Protein AF-A0A7X8BF91-F1 (afdb_monomer_lite)

pLDDT: mean 94.8, std 5.9, range [52.5, 98.62]

Foldseek 3Di:
DPADVVLVVLQLCLLVVCVVVVHAPVCLCVPPLQVVLQVLCVQLVDHCVVFGFLQSVLSNCCRPVVGDDCAHNLVSQLSSLCNVQVWQKAKWQPVLADADKDFAFDDFPAWAAFDPDNDIDGGDRSWTFTDGPPHTQGTRHGRTGGPSTHDDPPGDDMDMDTDDDDDDPGHDPVRSVVSSQVSCVVVVHHQQADDDADPVRNDDDGD

Sequence (207 aa):
KPLDPRVEQWKGALAEELASIGLSMDKLASLPDVAGWRQVFSSMGVKPSKYRSSLEALLRRVLKEKSLWTVNSVVDLYNCVSIRALLPMGAFDLDKIRGDIEIRFGKSGETFYPLGSEEQEDVLPSHVVYADSEKICTWLWNHRDSRLTGLDLGSRRAVFVVDRAFSPTTTTIEAALEILWEKLAETGSRPLAKGVCTASRPNQEIA

Radius of gyration: 16.43 Å; chains: 1; bounding box: 39×38×40 Å

Secondary structure (DSSP, 8-state):
-PPPHHHHHHHHTHHHHHHHTT--TTTGGGSHHHHHHHHHHHHTT--TTTS--HHHHHHHHHHHHSS-----HHHHHHHHHHHHHT--EEEEETTT--S--EEEE--TT-EE-BTT-SS-EEPPTT-EEEE-SSSEEEETTTTEEBTTTS--TT---EEEEE--SS--SS--HHHHHHHHHHHHHHTT---------BTTB------

Structure (mmCIF, N/CA/C/O backbone):
data_AF-A0A7X8BF91-F1
#
_entry.id   AF-A0A7X8BF91-F1
#
loop_
_atom_site.group_PDB
_atom_site.id
_atom_site.type_symbol
_atom_site.label_atom_id
_atom_site.label_alt_id
_atom_site.label_comp_id
_atom_site.label_asym_id
_atom_site.label_entity_id
_atom_site.label_seq_id
_atom_site.pdbx_PDB_ins_code
_atom_site.Cartn_x
_atom_site.Cartn_y
_atom_site.Cartn_z
_atom_site.occupancy
_atom_site.B_iso_or_equiv
_atom_site.auth_seq_id
_atom_site.auth_comp_id
_atom_site.auth_asym_id
_atom_site.auth_atom_id
_atom_site.pdbx_PDB_model_num
ATOM 1 N N . LYS A 1 1 ? 4.329 -20.190 -6.514 1.00 52.50 1 LYS A N 1
ATOM 2 C CA . LYS A 1 1 ? 4.732 -20.394 -7.931 1.00 52.50 1 LYS A CA 1
ATOM 3 C C . LYS A 1 1 ? 6.142 -19.834 -8.104 1.00 52.50 1 LYS A C 1
ATOM 5 O O . LYS A 1 1 ? 6.450 -18.910 -7.355 1.00 52.50 1 LYS A O 1
ATOM 10 N N . PRO A 1 2 ? 6.987 -20.372 -9.007 1.00 65.38 2 PRO A N 1
ATOM 11 C CA . PRO A 1 2 ? 8.209 -19.669 -9.400 1.00 65.38 2 PRO A CA 1
ATOM 12 C C . PRO A 1 2 ? 7.847 -18.259 -9.880 1.00 65.38 2 PRO A C 1
ATOM 14 O O . PRO A 1 2 ? 6.718 -18.039 -10.330 1.00 65.38 2 PRO A O 1
ATOM 17 N N . LEU A 1 3 ? 8.773 -17.315 -9.723 1.00 84.44 3 LEU A N 1
ATOM 18 C CA . LEU A 1 3 ? 8.552 -15.929 -10.122 1.00 84.44 3 LEU A CA 1
ATOM 19 C C . LEU A 1 3 ? 8.267 -15.865 -11.627 1.00 84.44 3 LEU A C 1
ATOM 21 O O . LEU A 1 3 ? 9.009 -16.438 -12.423 1.00 84.44 3 LEU A O 1
ATOM 25 N N . ASP A 1 4 ? 7.181 -15.196 -12.005 1.00 90.31 4 ASP A N 1
ATOM 26 C CA . ASP A 1 4 ? 6.821 -14.936 -13.394 1.00 90.31 4 ASP A CA 1
ATOM 27 C C . ASP A 1 4 ? 7.905 -14.066 -14.062 1.00 90.31 4 ASP A C 1
ATOM 29 O O . ASP A 1 4 ? 8.104 -12.922 -13.639 1.00 90.31 4 ASP A O 1
ATOM 33 N N . PRO A 1 5 ? 8.595 -14.561 -15.108 1.00 92.00 5 PRO A N 1
ATOM 34 C CA . PRO A 1 5 ? 9.681 -13.826 -15.757 1.00 92.00 5 PRO A CA 1
ATOM 35 C C . PRO A 1 5 ? 9.260 -12.454 -16.291 1.00 92.00 5 PRO A C 1
ATOM 37 O O . PRO A 1 5 ? 10.074 -11.533 -16.334 1.00 92.00 5 PRO A O 1
ATOM 40 N N . ARG A 1 6 ? 7.984 -12.294 -16.666 1.00 91.69 6 ARG A N 1
ATOM 41 C CA . ARG A 1 6 ? 7.444 -11.018 -17.155 1.00 91.69 6 ARG A CA 1
ATOM 42 C C . ARG A 1 6 ? 7.390 -9.984 -16.035 1.00 91.69 6 ARG A C 1
ATOM 44 O O . ARG A 1 6 ? 7.716 -8.822 -16.258 1.00 91.69 6 ARG A O 1
ATOM 51 N N . VAL A 1 7 ? 7.031 -10.412 -14.822 1.00 94.25 7 VAL A N 1
ATOM 52 C CA . VAL A 1 7 ? 7.024 -9.547 -13.633 1.00 94.25 7 VAL A CA 1
ATOM 53 C C . VAL A 1 7 ? 8.450 -9.169 -13.244 1.00 94.25 7 VAL A C 1
ATOM 55 O O . VAL A 1 7 ? 8.702 -8.004 -12.953 1.00 94.25 7 VAL A O 1
ATOM 58 N N . GLU A 1 8 ? 9.398 -10.107 -13.307 1.00 94.38 8 GLU A N 1
ATOM 59 C CA . GLU A 1 8 ? 10.811 -9.810 -13.034 1.00 94.38 8 GLU A CA 1
ATOM 60 C C . GLU A 1 8 ? 11.390 -8.795 -14.029 1.00 94.38 8 GLU A C 1
ATOM 62 O O . GLU A 1 8 ? 12.025 -7.825 -13.612 1.00 94.38 8 GLU A O 1
ATOM 67 N N . GLN A 1 9 ? 11.115 -8.956 -15.328 1.00 93.19 9 GLN A N 1
ATOM 68 C CA . GLN A 1 9 ? 11.513 -7.985 -16.350 1.00 93.19 9 GLN A CA 1
ATOM 69 C C . GLN A 1 9 ? 10.911 -6.602 -16.067 1.00 93.19 9 GLN A C 1
ATOM 71 O O . GLN A 1 9 ? 11.610 -5.589 -16.118 1.00 93.19 9 GLN A O 1
ATOM 76 N N . TRP A 1 10 ? 9.621 -6.553 -15.729 1.00 93.19 10 TRP A N 1
ATOM 77 C CA . TRP A 1 10 ? 8.923 -5.297 -15.469 1.00 93.19 10 TRP A CA 1
ATOM 78 C C . TRP A 1 10 ? 9.425 -4.594 -14.204 1.00 93.19 10 TRP A C 1
ATOM 80 O O . TRP A 1 10 ? 9.570 -3.370 -14.181 1.00 93.19 10 TRP A O 1
ATOM 90 N N . LYS A 1 11 ? 9.746 -5.364 -13.163 1.00 95.62 11 LYS A N 1
ATOM 91 C CA . LYS A 1 11 ? 10.387 -4.879 -11.936 1.00 95.62 11 LYS A CA 1
ATOM 92 C C . LYS A 1 11 ? 11.793 -4.342 -12.214 1.00 95.62 11 LYS A C 1
ATOM 94 O O . LYS A 1 11 ? 12.156 -3.302 -11.670 1.00 95.62 11 LYS A O 1
ATOM 99 N N . GLY A 1 12 ? 12.558 -5.007 -13.083 1.00 96.00 12 GLY A N 1
ATOM 100 C CA . GLY A 1 12 ? 13.914 -4.600 -13.463 1.00 96.00 12 GLY A CA 1
ATOM 101 C C . GLY A 1 12 ? 13.990 -3.234 -14.156 1.00 96.00 12 GLY A C 1
ATOM 102 O O . GLY A 1 12 ? 14.950 -2.500 -13.944 1.00 96.00 12 GLY A O 1
ATOM 103 N N . ALA A 1 13 ? 12.956 -2.850 -14.909 1.00 96.56 13 ALA A N 1
ATOM 104 C CA . ALA A 1 13 ? 12.916 -1.575 -15.633 1.00 96.56 13 ALA A CA 1
ATOM 105 C C . ALA A 1 13 ? 12.646 -0.342 -14.742 1.00 96.56 13 ALA A C 1
ATOM 107 O O . ALA A 1 13 ? 12.898 0.789 -15.156 1.00 96.56 13 ALA A O 1
ATOM 108 N N . LEU A 1 14 ? 12.164 -0.530 -13.505 1.00 97.50 14 LEU A N 1
ATOM 109 C CA . LEU A 1 14 ? 11.705 0.567 -12.640 1.00 97.50 14 LEU A CA 1
ATOM 110 C C . LEU A 1 14 ? 12.773 1.643 -12.399 1.00 97.50 14 LEU A C 1
ATOM 112 O O . LEU A 1 14 ? 12.468 2.832 -12.392 1.00 97.50 14 LEU A O 1
ATOM 116 N N . ALA A 1 15 ? 14.026 1.244 -12.172 1.00 97.06 15 ALA A N 1
ATOM 117 C CA . ALA A 1 15 ? 15.086 2.196 -11.854 1.00 97.06 15 ALA A CA 1
ATOM 118 C C . ALA A 1 15 ? 15.417 3.118 -13.037 1.00 97.06 15 ALA A C 1
ATOM 120 O O . ALA A 1 15 ? 15.624 4.316 -12.836 1.00 97.06 15 ALA A O 1
ATOM 121 N N . GLU A 1 16 ? 15.446 2.566 -14.251 1.00 97.00 16 GLU A N 1
ATOM 122 C CA . GLU A 1 16 ? 15.679 3.318 -15.486 1.00 97.00 16 GLU A CA 1
ATOM 123 C C . GLU A 1 16 ? 14.487 4.219 -15.816 1.00 97.00 16 GLU A C 1
ATOM 125 O O . GLU A 1 16 ? 14.677 5.393 -16.124 1.00 97.00 16 GLU A O 1
ATOM 130 N N . GLU A 1 17 ? 13.258 3.719 -15.657 1.00 96.75 17 GLU A N 1
ATOM 131 C CA . GLU A 1 17 ? 12.035 4.505 -15.853 1.00 96.75 17 GLU A CA 1
ATOM 132 C C . GLU A 1 17 ? 11.993 5.727 -14.923 1.00 96.75 17 GLU A C 1
ATOM 134 O O . GLU A 1 17 ? 11.807 6.853 -15.390 1.00 96.75 17 GLU A O 1
ATOM 139 N N . LEU A 1 18 ? 12.248 5.543 -13.620 1.00 96.56 18 LEU A N 1
ATOM 140 C CA . LEU A 1 18 ? 12.283 6.653 -12.661 1.00 96.56 18 LEU A CA 1
ATOM 141 C C . LEU A 1 18 ? 13.406 7.656 -12.971 1.00 96.56 18 LEU A C 1
ATOM 143 O O . LEU A 1 18 ? 13.214 8.865 -12.823 1.00 96.56 18 LEU A O 1
ATOM 147 N N . ALA A 1 19 ? 14.566 7.177 -13.429 1.00 95.31 19 ALA A N 1
ATOM 148 C CA . ALA A 1 19 ? 15.659 8.047 -13.853 1.00 95.31 19 ALA A CA 1
ATOM 149 C C . ALA A 1 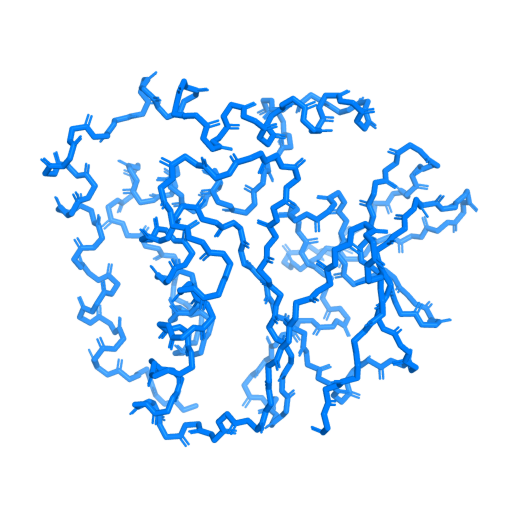19 ? 15.301 8.846 -15.118 1.00 95.31 19 ALA A C 1
ATOM 151 O O . ALA A 1 19 ? 15.633 10.028 -15.201 1.00 95.31 19 ALA A O 1
ATOM 152 N N . SER A 1 20 ? 14.583 8.237 -16.070 1.00 95.94 20 SER A N 1
ATOM 153 C CA . SER A 1 20 ? 14.181 8.874 -17.332 1.00 95.94 20 SER A CA 1
ATOM 154 C C . SER A 1 20 ? 13.233 10.062 -17.133 1.00 95.94 20 SER A C 1
ATOM 156 O O . SER A 1 20 ? 13.320 11.046 -17.863 1.00 95.94 20 SER A O 1
ATOM 158 N N . ILE A 1 21 ? 12.395 10.023 -16.090 1.00 93.38 21 ILE A N 1
ATOM 159 C CA . ILE A 1 21 ? 11.524 11.142 -15.690 1.00 93.38 21 ILE A CA 1
ATOM 160 C C . ILE A 1 21 ? 12.218 12.126 -14.730 1.00 93.38 21 ILE A C 1
ATOM 162 O O . ILE A 1 21 ? 11.589 13.041 -14.200 1.00 93.38 21 ILE A O 1
ATOM 166 N N . GLY A 1 22 ? 13.517 11.942 -14.475 1.00 94.62 22 GLY A N 1
ATOM 167 C CA . GLY A 1 22 ? 14.323 12.823 -13.635 1.00 94.62 22 GLY A CA 1
ATOM 168 C C . GLY A 1 22 ? 14.002 12.757 -12.139 1.00 94.62 22 GLY A C 1
ATOM 169 O O . GLY A 1 22 ? 14.344 13.704 -11.416 1.00 94.62 22 GLY A O 1
ATOM 170 N N . LEU A 1 23 ? 13.356 11.677 -11.671 1.00 96.06 23 LEU A N 1
ATOM 171 C CA . LEU A 1 23 ? 13.093 11.455 -10.252 1.00 96.06 23 LEU A CA 1
ATOM 172 C C . LEU A 1 23 ? 14.378 11.009 -9.545 1.00 96.06 23 LEU A C 1
ATOM 174 O O . LEU A 1 23 ? 15.063 10.075 -9.956 1.00 96.06 23 LEU A O 1
ATOM 178 N N . SER A 1 24 ? 14.690 11.674 -8.439 1.00 96.06 24 SER A N 1
ATOM 179 C CA . SER A 1 24 ? 15.889 11.438 -7.639 1.00 96.06 24 SER A CA 1
ATOM 180 C C . SER A 1 24 ? 15.568 11.498 -6.146 1.00 96.06 24 SER A C 1
ATOM 182 O O . SER A 1 24 ? 14.494 11.942 -5.733 1.00 96.06 24 SER A O 1
ATOM 184 N N . MET A 1 25 ? 16.499 11.034 -5.309 1.00 96.69 25 MET A N 1
ATOM 185 C CA . MET A 1 25 ? 16.301 10.971 -3.855 1.00 96.69 25 MET A CA 1
ATOM 186 C C . MET A 1 25 ? 16.028 12.339 -3.211 1.00 96.69 25 MET A C 1
ATOM 188 O O . MET A 1 25 ? 15.248 12.414 -2.263 1.00 96.69 25 MET A O 1
ATOM 192 N N . ASP A 1 26 ? 16.649 13.402 -3.715 1.00 96.19 26 ASP A N 1
ATOM 193 C CA . ASP A 1 26 ? 16.471 14.788 -3.268 1.00 96.19 26 ASP A CA 1
ATOM 194 C C . ASP A 1 26 ? 15.113 15.378 -3.683 1.00 96.19 26 ASP A C 1
ATOM 196 O O . ASP A 1 26 ? 14.535 16.166 -2.936 1.00 96.19 26 ASP A O 1
ATOM 200 N N . LYS A 1 27 ? 14.552 14.934 -4.816 1.00 95.94 27 LYS A N 1
ATOM 201 C CA . LYS A 1 27 ? 13.242 15.377 -5.325 1.00 95.94 27 LYS A CA 1
ATOM 202 C C . LYS A 1 27 ? 12.068 14.535 -4.832 1.00 95.94 27 LYS A C 1
ATOM 204 O O . LYS A 1 27 ? 10.923 14.957 -4.938 1.00 95.94 27 LYS A O 1
ATOM 209 N N . LEU A 1 28 ? 12.321 13.347 -4.280 1.00 96.38 28 LEU A N 1
ATOM 210 C CA . LEU A 1 28 ? 11.259 12.431 -3.853 1.00 96.38 28 LEU A CA 1
ATOM 211 C C . LEU A 1 28 ? 10.297 13.084 -2.852 1.00 96.38 28 LEU A C 1
ATOM 213 O O . LEU A 1 28 ? 9.090 12.912 -2.936 1.00 96.38 28 LEU A O 1
ATOM 217 N N . ALA A 1 29 ? 10.849 13.853 -1.916 1.00 95.69 29 ALA A N 1
ATOM 218 C CA . ALA A 1 29 ? 10.104 14.556 -0.880 1.00 95.69 29 ALA A CA 1
ATOM 219 C C . ALA A 1 29 ? 9.106 15.595 -1.414 1.00 95.69 29 ALA A C 1
ATOM 221 O O . ALA A 1 29 ? 8.108 15.862 -0.745 1.00 95.69 29 ALA A O 1
ATOM 222 N N . SER A 1 30 ? 9.423 16.204 -2.558 1.00 94.81 30 SER A N 1
ATOM 223 C CA . SER A 1 30 ? 8.645 17.263 -3.199 1.00 94.81 30 SER A CA 1
ATOM 224 C C . SER A 1 30 ? 7.788 16.757 -4.357 1.00 94.81 30 SER A C 1
ATOM 226 O O . SER A 1 30 ? 7.010 17.537 -4.904 1.00 94.81 30 SER A O 1
ATOM 228 N N . LEU A 1 31 ? 7.890 15.471 -4.717 1.00 94.56 31 LEU A N 1
ATOM 229 C CA . LEU A 1 31 ? 6.971 14.846 -5.661 1.00 94.56 31 LEU A CA 1
ATOM 230 C C . LEU A 1 31 ? 5.536 15.021 -5.129 1.00 94.56 31 LEU A C 1
ATOM 232 O O . LEU A 1 31 ? 5.293 14.619 -3.987 1.00 94.56 31 LEU A O 1
ATOM 236 N N . PRO A 1 32 ? 4.598 15.604 -5.900 1.00 94.62 32 PRO A N 1
ATOM 237 C CA . PRO A 1 32 ? 3.285 15.994 -5.390 1.00 94.62 32 PRO A CA 1
ATOM 238 C C . PRO A 1 32 ? 2.541 14.891 -4.630 1.00 94.62 32 PRO A C 1
ATOM 240 O O . PRO A 1 32 ? 2.055 15.135 -3.528 1.00 94.62 32 PRO A O 1
ATOM 243 N N . ASP A 1 33 ? 2.530 13.663 -5.154 1.00 94.62 33 ASP A N 1
ATOM 244 C CA . ASP A 1 33 ? 1.853 12.529 -4.517 1.00 94.62 33 ASP A CA 1
ATOM 245 C C . ASP A 1 33 ? 2.519 12.110 -3.200 1.00 94.62 33 ASP A C 1
ATOM 247 O O . ASP A 1 33 ? 1.846 11.808 -2.215 1.00 94.62 33 ASP A O 1
ATOM 251 N N . VAL A 1 34 ? 3.852 12.162 -3.124 1.00 96.19 34 VAL A N 1
ATOM 252 C CA . VAL A 1 34 ? 4.583 11.895 -1.876 1.00 96.19 34 VAL A CA 1
ATOM 253 C C . VAL A 1 34 ? 4.349 13.017 -0.868 1.00 96.19 34 VAL A C 1
ATOM 255 O O . VAL A 1 34 ? 4.078 12.746 0.301 1.00 96.19 34 VAL A O 1
ATOM 258 N N . ALA A 1 35 ? 4.410 14.276 -1.301 1.00 96.56 35 ALA A N 1
ATOM 259 C CA . ALA A 1 35 ? 4.164 15.430 -0.445 1.00 96.56 35 ALA A CA 1
ATOM 260 C C . ALA A 1 35 ? 2.739 15.416 0.137 1.00 96.56 35 ALA A C 1
ATOM 262 O O . ALA A 1 35 ? 2.575 15.629 1.340 1.00 96.56 35 ALA A O 1
ATOM 263 N N . GLY A 1 36 ? 1.730 15.089 -0.677 1.00 96.62 36 GLY A N 1
ATOM 264 C CA . GLY A 1 36 ? 0.344 14.937 -0.234 1.00 96.62 36 GLY A CA 1
ATOM 265 C C . GLY A 1 36 ? 0.193 13.846 0.826 1.00 96.62 36 GLY A C 1
ATOM 266 O O . GLY A 1 36 ? -0.367 14.089 1.895 1.00 96.62 36 GLY A O 1
ATOM 267 N N . TRP A 1 37 ? 0.783 12.666 0.612 1.00 97.50 37 TRP A N 1
ATOM 268 C CA . TRP A 1 37 ? 0.751 11.602 1.622 1.00 97.50 37 TRP A CA 1
ATOM 269 C C . TRP A 1 37 ? 1.496 11.970 2.904 1.00 97.50 37 TRP A C 1
ATOM 271 O O . TRP A 1 37 ? 1.037 11.643 3.996 1.00 97.50 37 TRP A O 1
ATOM 281 N N . ARG A 1 38 ? 2.602 12.714 2.821 1.00 97.94 38 ARG A N 1
ATOM 282 C CA . ARG A 1 38 ? 3.280 13.228 4.019 1.00 97.94 38 ARG A CA 1
ATOM 283 C C . ARG A 1 38 ? 2.397 14.190 4.815 1.00 97.94 38 ARG A C 1
ATOM 285 O O . ARG A 1 38 ? 2.438 14.158 6.045 1.00 97.94 38 ARG A O 1
ATOM 292 N N . GLN A 1 39 ? 1.592 15.019 4.150 1.00 97.88 39 GLN A N 1
ATOM 293 C CA . GLN A 1 39 ? 0.613 15.875 4.828 1.00 97.88 39 GLN A CA 1
ATOM 294 C C . GLN A 1 39 ? -0.450 15.035 5.543 1.00 97.88 39 GLN A C 1
ATOM 296 O O . GLN A 1 39 ? -0.666 15.247 6.732 1.00 97.88 39 GLN A O 1
ATOM 301 N N . VAL A 1 40 ? -1.012 14.018 4.880 1.00 97.62 40 VAL A N 1
ATOM 302 C CA . VAL A 1 40 ? -1.967 13.074 5.497 1.00 97.62 40 VAL A CA 1
ATOM 303 C C . VAL A 1 40 ? -1.371 12.403 6.740 1.00 97.62 40 VAL A C 1
ATOM 305 O O . VAL A 1 40 ? -2.005 12.354 7.791 1.00 97.62 40 VAL A O 1
ATOM 308 N N . PHE A 1 41 ? -0.122 11.942 6.663 1.00 98.19 41 PHE A N 1
ATOM 309 C CA . PHE A 1 41 ? 0.573 11.333 7.801 1.00 98.19 41 PHE A CA 1
ATOM 310 C C . PHE A 1 41 ? 0.798 12.334 8.941 1.00 98.19 41 PHE A C 1
ATOM 312 O O . PHE A 1 41 ? 0.623 11.994 10.110 1.00 98.19 41 PHE A O 1
ATOM 319 N N . SER A 1 42 ? 1.106 13.589 8.613 1.00 97.94 42 SER A N 1
ATOM 320 C CA . SER A 1 42 ? 1.243 14.656 9.611 1.00 97.94 42 SER A CA 1
ATOM 321 C C . SER A 1 42 ? -0.087 14.926 10.323 1.00 97.94 42 SER A C 1
ATOM 323 O O . SER A 1 42 ? -0.101 15.098 11.540 1.00 97.94 42 SER A O 1
ATOM 325 N N . SER A 1 43 ? -1.208 14.888 9.594 1.00 97.56 43 SER A N 1
ATOM 326 C CA . SER A 1 43 ? -2.562 15.020 10.151 1.00 97.56 43 SER A CA 1
ATOM 327 C C . SER A 1 43 ? -2.960 13.862 11.073 1.00 97.56 43 SER A C 1
ATOM 329 O O . SER A 1 43 ? -3.759 14.073 11.980 1.00 97.56 43 SER A O 1
ATOM 331 N N . MET A 1 44 ? -2.372 12.670 10.910 1.00 97.50 44 MET A N 1
ATOM 332 C CA . MET A 1 44 ? -2.529 11.549 11.856 1.00 97.50 44 MET A CA 1
ATOM 333 C C . MET A 1 44 ? -1.675 11.702 13.131 1.00 97.50 44 MET A C 1
ATOM 335 O O . MET A 1 44 ? -1.741 10.857 14.025 1.00 97.50 44 MET A O 1
ATOM 339 N N . GLY A 1 45 ? -0.870 12.768 13.235 1.00 96.81 45 GLY A N 1
ATOM 340 C CA . GLY A 1 45 ? 0.001 13.049 14.381 1.00 96.81 45 GLY A CA 1
ATOM 341 C C . GLY A 1 45 ? 1.375 12.376 14.314 1.00 96.81 45 GLY A C 1
ATOM 342 O O . GLY A 1 45 ? 2.123 12.412 15.292 1.00 96.81 45 GLY A O 1
ATOM 343 N N . VAL A 1 46 ? 1.742 11.775 13.176 1.00 97.06 46 VAL A N 1
ATOM 344 C CA . VAL A 1 46 ? 3.019 11.067 13.017 1.00 97.06 46 VAL A CA 1
ATOM 345 C C . VAL A 1 46 ? 4.015 11.862 12.176 1.00 97.06 46 VAL A C 1
ATOM 347 O O . VAL A 1 46 ? 3.655 12.616 11.278 1.00 97.06 46 VAL A O 1
ATOM 350 N N . LYS A 1 47 ? 5.315 11.686 12.450 1.00 97.19 47 LYS A N 1
ATOM 351 C CA . LYS A 1 47 ? 6.383 12.336 11.674 1.00 97.19 47 LYS A CA 1
ATOM 352 C C . LYS A 1 47 ? 6.560 11.625 10.322 1.00 97.19 47 LYS A C 1
ATOM 354 O O . LYS A 1 47 ? 7.014 10.476 10.336 1.00 97.19 47 LYS A O 1
ATOM 359 N N . PRO A 1 48 ? 6.347 12.287 9.166 1.00 94.12 48 PRO A N 1
ATOM 360 C CA . PRO A 1 48 ? 6.466 11.631 7.857 1.00 94.12 48 PRO A CA 1
ATOM 361 C C . PRO A 1 48 ? 7.900 11.220 7.483 1.00 94.12 48 PRO A C 1
ATOM 363 O O . PRO A 1 48 ? 8.143 10.416 6.589 1.00 94.12 48 PRO A O 1
ATOM 366 N N . SER A 1 49 ? 8.900 11.761 8.185 1.00 92.44 49 SER A N 1
ATOM 367 C CA . SER A 1 49 ? 10.291 11.315 8.063 1.00 92.44 49 SER A CA 1
ATOM 368 C C . SER A 1 49 ? 10.537 9.942 8.707 1.00 92.44 49 SER A C 1
ATOM 370 O O . SER A 1 49 ? 11.484 9.248 8.317 1.00 92.44 49 SER A O 1
ATOM 372 N N . LYS A 1 50 ? 9.693 9.543 9.670 1.00 95.50 50 LYS A N 1
ATOM 373 C CA . LYS A 1 50 ? 9.741 8.248 10.362 1.00 95.50 50 LYS A CA 1
ATOM 374 C C . LYS A 1 50 ? 8.786 7.243 9.710 1.00 95.50 50 LYS A C 1
ATOM 376 O O . LYS A 1 50 ? 9.231 6.155 9.352 1.00 95.50 50 LYS A O 1
ATOM 381 N N . TYR A 1 51 ? 7.531 7.636 9.495 1.00 96.69 51 TYR A N 1
ATOM 382 C CA . TYR A 1 51 ? 6.474 6.804 8.908 1.00 96.69 51 TYR A CA 1
ATOM 383 C C . TYR A 1 51 ? 6.131 7.299 7.505 1.00 96.69 51 TYR A C 1
ATOM 385 O O . TYR A 1 51 ? 6.004 8.499 7.296 1.00 96.69 51 TYR A O 1
ATOM 393 N N . ARG A 1 52 ? 6.005 6.390 6.539 1.00 97.44 52 ARG A N 1
ATOM 394 C CA . ARG A 1 52 ? 5.865 6.720 5.111 1.00 97.44 52 ARG A CA 1
ATOM 395 C C . ARG A 1 52 ? 4.696 5.974 4.500 1.00 97.44 52 ARG A C 1
ATOM 397 O O . ARG A 1 52 ? 4.469 4.836 4.893 1.00 97.44 52 ARG A O 1
ATOM 404 N N . SER A 1 53 ? 4.048 6.538 3.489 1.00 97.94 53 SER A N 1
ATOM 405 C CA . SER A 1 53 ? 3.172 5.734 2.636 1.00 97.94 53 SER A CA 1
ATOM 406 C C . SER A 1 53 ? 3.962 4.615 1.954 1.00 97.94 53 SER A C 1
ATOM 408 O O . SER A 1 53 ? 5.180 4.734 1.743 1.00 97.94 53 SER A O 1
ATOM 410 N N . SER A 1 54 ? 3.274 3.538 1.577 1.00 97.50 54 SER A N 1
ATOM 411 C CA . SER A 1 54 ? 3.873 2.443 0.811 1.00 97.50 54 SER A CA 1
ATOM 412 C C . SER A 1 54 ? 4.516 2.955 -0.482 1.00 97.50 54 SER A C 1
ATOM 414 O O . SER A 1 54 ? 5.640 2.566 -0.791 1.00 97.50 54 SER A O 1
ATOM 416 N N . LEU A 1 55 ? 3.896 3.928 -1.163 1.00 97.50 55 LEU A N 1
ATOM 417 C CA . LEU A 1 55 ? 4.462 4.580 -2.348 1.00 97.50 55 LEU A CA 1
ATOM 418 C C . LEU A 1 55 ? 5.836 5.213 -2.080 1.00 97.50 55 LEU A C 1
ATOM 420 O O . LEU A 1 55 ? 6.790 4.941 -2.809 1.00 97.50 55 LEU A O 1
ATOM 424 N N . GLU A 1 56 ? 5.975 6.042 -1.037 1.00 98.00 56 GLU A N 1
ATOM 425 C CA . GLU A 1 56 ? 7.270 6.666 -0.734 1.00 98.00 56 GLU A CA 1
ATOM 426 C C . GLU A 1 56 ? 8.317 5.604 -0.361 1.00 98.00 56 GLU A C 1
ATOM 428 O O . GLU A 1 56 ? 9.480 5.714 -0.760 1.00 98.00 56 GLU A O 1
ATOM 433 N N . ALA A 1 57 ? 7.924 4.558 0.374 1.00 97.56 57 ALA A N 1
ATOM 434 C CA . ALA A 1 57 ? 8.818 3.457 0.723 1.00 97.56 57 ALA A CA 1
ATOM 435 C C . ALA A 1 57 ? 9.325 2.704 -0.523 1.00 97.56 57 ALA A C 1
ATOM 437 O O . ALA A 1 57 ? 10.533 2.468 -0.638 1.00 97.56 57 ALA A O 1
ATOM 438 N N . LEU A 1 58 ? 8.432 2.392 -1.466 1.00 98.06 58 LEU A N 1
ATOM 439 C CA . LEU A 1 58 ? 8.739 1.725 -2.733 1.00 98.06 58 LEU A CA 1
ATOM 440 C C . LEU A 1 58 ? 9.645 2.583 -3.626 1.00 98.06 58 LEU A C 1
ATOM 442 O O . LEU A 1 58 ? 10.711 2.125 -4.042 1.00 98.06 58 LEU A O 1
ATOM 446 N N . LEU A 1 59 ? 9.284 3.849 -3.859 1.00 98.06 59 LEU A N 1
ATOM 447 C CA . LEU A 1 59 ? 10.090 4.780 -4.657 1.00 98.06 59 LEU A CA 1
ATOM 448 C C . LEU A 1 59 ? 11.492 4.946 -4.065 1.00 98.06 59 LEU A C 1
ATOM 450 O O . LEU A 1 59 ? 12.495 4.837 -4.770 1.00 98.06 59 LEU A O 1
ATOM 454 N N . ARG A 1 60 ? 11.589 5.146 -2.746 1.00 97.69 60 ARG A N 1
ATOM 455 C CA . ARG A 1 60 ? 12.876 5.273 -2.051 1.00 97.69 60 ARG A CA 1
ATOM 456 C C . ARG A 1 60 ? 13.728 4.015 -2.186 1.00 97.69 60 ARG A C 1
ATOM 458 O O . ARG A 1 60 ? 14.947 4.135 -2.301 1.00 97.69 60 ARG A O 1
ATOM 465 N N . ARG A 1 61 ? 13.114 2.828 -2.146 1.00 97.38 61 ARG A N 1
ATOM 466 C CA . ARG A 1 61 ? 13.811 1.548 -2.320 1.00 97.38 61 ARG A CA 1
ATOM 467 C C . ARG A 1 61 ? 14.422 1.458 -3.717 1.00 97.38 61 ARG A C 1
ATOM 469 O O . ARG A 1 61 ? 15.628 1.257 -3.814 1.00 97.38 61 ARG A O 1
ATOM 476 N N . VAL A 1 62 ? 13.645 1.715 -4.770 1.00 98.06 62 VAL A N 1
ATOM 477 C CA . VAL A 1 62 ? 14.147 1.683 -6.155 1.00 98.06 62 VAL A CA 1
ATOM 478 C C . VAL A 1 62 ? 15.222 2.743 -6.395 1.00 98.06 62 VAL A C 1
ATOM 480 O O . VAL A 1 62 ? 16.254 2.451 -6.992 1.00 98.06 62 VAL A O 1
ATOM 483 N N . LEU A 1 63 ? 15.042 3.969 -5.901 1.00 97.38 63 LEU A N 1
ATOM 484 C CA . LEU A 1 63 ? 16.022 5.038 -6.118 1.00 97.38 63 LEU A CA 1
ATOM 485 C C . LEU A 1 63 ? 17.382 4.741 -5.464 1.00 97.38 63 LEU A C 1
ATOM 487 O O . LEU A 1 63 ? 18.413 5.113 -6.033 1.00 97.38 63 LEU A O 1
ATOM 491 N N . LYS A 1 64 ? 17.385 4.064 -4.307 1.00 96.62 64 LYS A N 1
ATOM 492 C CA . LYS A 1 64 ? 18.598 3.688 -3.562 1.00 96.62 64 LYS A CA 1
ATOM 493 C C . LYS A 1 64 ? 19.242 2.400 -4.054 1.00 96.62 64 LYS A C 1
ATOM 495 O O . LYS A 1 64 ? 20.435 2.384 -4.317 1.00 96.62 64 LYS A O 1
ATOM 500 N N . GLU A 1 65 ? 18.448 1.343 -4.166 1.00 95.94 65 GLU A N 1
ATOM 501 C CA . GLU A 1 65 ? 18.926 -0.029 -4.385 1.00 95.94 65 GLU A CA 1
ATOM 502 C C . GLU A 1 65 ? 18.785 -0.474 -5.845 1.00 95.94 65 GLU A C 1
ATOM 504 O O . GLU A 1 65 ? 19.088 -1.617 -6.182 1.00 95.94 65 GLU A O 1
ATOM 509 N N . LYS A 1 66 ? 18.252 0.402 -6.709 1.00 93.56 66 LYS A N 1
ATOM 510 C CA . LYS A 1 66 ? 17.976 0.143 -8.133 1.00 93.56 66 LYS A CA 1
ATOM 511 C C . LYS A 1 66 ? 17.057 -1.061 -8.385 1.00 93.56 66 LYS A C 1
ATOM 513 O O . LYS A 1 66 ? 16.982 -1.555 -9.500 1.00 93.56 66 LYS A O 1
ATOM 518 N N . SER A 1 67 ? 16.339 -1.518 -7.358 1.00 91.88 67 SER A N 1
ATOM 519 C CA . SER A 1 67 ? 15.468 -2.695 -7.390 1.00 91.88 67 SER A CA 1
ATOM 520 C C . SER A 1 67 ? 14.476 -2.692 -6.219 1.00 91.88 67 SER A C 1
ATOM 522 O O . SER A 1 67 ? 14.663 -1.971 -5.236 1.00 91.88 67 SER A O 1
ATOM 524 N N . LEU A 1 68 ? 13.418 -3.502 -6.314 1.00 93.00 68 LEU A N 1
ATOM 525 C CA . LEU A 1 68 ? 12.517 -3.828 -5.200 1.00 93.00 68 LEU A CA 1
ATOM 526 C C . LEU A 1 68 ? 12.951 -5.120 -4.494 1.00 93.00 68 LEU A C 1
ATOM 528 O O . LEU A 1 68 ? 13.785 -5.869 -4.998 1.00 93.00 68 LEU A O 1
ATOM 532 N N . TRP A 1 69 ? 12.367 -5.397 -3.324 1.00 89.31 69 TRP A N 1
ATOM 533 C CA . TRP A 1 69 ? 12.405 -6.753 -2.771 1.00 89.31 69 TRP A CA 1
ATOM 534 C C . TRP A 1 69 ? 11.687 -7.719 -3.710 1.00 89.31 69 TRP A C 1
ATOM 536 O O . TRP A 1 69 ? 10.732 -7.339 -4.384 1.00 89.31 69 TRP A O 1
ATOM 546 N N . THR A 1 70 ? 12.129 -8.969 -3.705 1.00 92.00 70 THR A N 1
ATOM 547 C CA . THR A 1 70 ? 11.431 -10.059 -4.379 1.00 92.00 70 THR A CA 1
ATOM 548 C C . THR A 1 70 ? 10.611 -10.815 -3.345 1.00 92.00 70 THR A C 1
ATOM 550 O O . THR A 1 70 ? 11.188 -11.424 -2.443 1.00 92.00 70 THR A O 1
ATOM 553 N N . VAL A 1 71 ? 9.282 -10.755 -3.451 1.00 91.31 71 VAL A N 1
ATOM 554 C CA . VAL A 1 71 ? 8.361 -11.402 -2.502 1.00 91.31 71 VAL A CA 1
ATOM 555 C C . VAL A 1 71 ? 7.652 -12.571 -3.176 1.00 91.31 71 VAL A C 1
ATOM 557 O O . VAL A 1 71 ? 7.884 -13.734 -2.855 1.00 91.31 71 VAL A O 1
ATOM 560 N N . ASN A 1 72 ? 6.780 -12.262 -4.130 1.00 91.38 72 ASN A N 1
ATOM 561 C CA . ASN A 1 72 ? 6.131 -13.207 -5.030 1.00 91.38 72 ASN A CA 1
ATOM 562 C C . ASN A 1 72 ? 5.572 -12.422 -6.223 1.00 91.38 72 ASN A C 1
ATOM 564 O O . ASN A 1 72 ? 5.422 -11.207 -6.148 1.00 91.38 72 ASN A O 1
ATOM 568 N N . SER A 1 73 ? 5.213 -13.101 -7.312 1.00 92.56 73 SER A N 1
ATOM 569 C CA . SER A 1 73 ? 4.817 -12.412 -8.547 1.00 92.56 73 SER A CA 1
ATOM 570 C C . SER A 1 73 ? 3.596 -11.511 -8.416 1.00 92.56 73 SER A C 1
ATOM 572 O O . SER A 1 73 ? 3.546 -10.500 -9.098 1.00 92.56 73 SER A O 1
ATOM 574 N N . VAL A 1 74 ? 2.627 -11.840 -7.559 1.00 93.88 74 VAL A N 1
ATOM 575 C CA . VAL A 1 74 ? 1.437 -10.997 -7.369 1.00 93.88 74 VAL A CA 1
ATOM 576 C C . VAL A 1 74 ? 1.806 -9.732 -6.598 1.00 93.88 74 VAL A C 1
ATOM 578 O O . VAL A 1 74 ? 1.426 -8.634 -7.002 1.00 93.88 74 VAL A O 1
ATOM 581 N N . VAL A 1 75 ? 2.586 -9.882 -5.524 1.00 94.62 75 VAL A N 1
ATOM 582 C CA . VAL A 1 75 ? 3.037 -8.761 -4.692 1.00 94.62 75 VAL A CA 1
ATOM 583 C C . VAL A 1 75 ? 3.965 -7.830 -5.466 1.00 94.62 75 VAL A C 1
ATOM 585 O O . VAL A 1 75 ? 3.772 -6.616 -5.491 1.00 94.62 75 VAL A O 1
ATOM 588 N N . ASP A 1 76 ? 4.951 -8.398 -6.150 1.00 95.56 76 ASP A N 1
ATOM 589 C CA . ASP A 1 76 ? 5.911 -7.642 -6.946 1.00 95.56 76 ASP A CA 1
ATOM 590 C C . ASP A 1 76 ? 5.206 -6.896 -8.091 1.00 95.56 76 ASP A C 1
ATOM 592 O O . ASP A 1 76 ? 5.551 -5.750 -8.384 1.00 95.56 76 ASP A O 1
ATOM 596 N N . LEU A 1 77 ? 4.176 -7.502 -8.692 1.00 96.38 77 LEU A N 1
ATOM 597 C CA . LEU A 1 77 ? 3.383 -6.896 -9.757 1.00 96.38 77 LEU A CA 1
ATOM 598 C C . LEU A 1 77 ? 2.594 -5.681 -9.278 1.00 96.38 77 LEU A C 1
ATOM 600 O O . LEU A 1 77 ? 2.717 -4.623 -9.894 1.00 96.38 77 LEU A O 1
ATOM 604 N N . TYR A 1 78 ? 1.808 -5.776 -8.199 1.00 96.88 78 TYR A N 1
ATOM 605 C CA . TYR A 1 78 ? 1.038 -4.603 -7.766 1.00 96.88 78 TYR A CA 1
ATOM 606 C C . TYR A 1 78 ? 1.963 -3.492 -7.246 1.00 96.88 78 TYR A C 1
ATOM 608 O O . TYR A 1 78 ? 1.673 -2.317 -7.450 1.00 96.88 78 TYR A O 1
ATOM 616 N N . ASN A 1 79 ? 3.118 -3.830 -6.656 1.00 97.69 79 ASN A N 1
ATOM 617 C CA . ASN A 1 79 ? 4.132 -2.839 -6.284 1.00 97.69 79 ASN A CA 1
ATOM 618 C C . ASN A 1 79 ? 4.721 -2.128 -7.517 1.00 97.69 79 ASN A C 1
ATOM 620 O O . ASN A 1 79 ? 4.952 -0.917 -7.487 1.00 97.69 79 ASN A O 1
ATOM 624 N N . CYS A 1 80 ? 4.918 -2.852 -8.623 1.00 97.62 80 CYS A N 1
ATOM 625 C CA . CYS A 1 80 ? 5.301 -2.268 -9.910 1.00 97.62 80 CYS A CA 1
ATOM 626 C C . CYS A 1 80 ? 4.228 -1.316 -10.460 1.00 97.62 80 CYS A C 1
ATOM 628 O O . CYS A 1 80 ? 4.577 -0.256 -10.985 1.00 97.62 80 CYS A O 1
ATOM 630 N N . VAL A 1 81 ? 2.944 -1.673 -10.337 1.00 97.44 81 VAL A N 1
ATOM 631 C CA . VAL A 1 81 ? 1.824 -0.799 -10.728 1.00 97.44 81 VAL A CA 1
ATOM 632 C C . VAL A 1 81 ? 1.783 0.441 -9.829 1.00 97.44 81 VAL A C 1
ATOM 634 O O . VAL A 1 81 ? 1.690 1.552 -10.339 1.00 97.44 81 VAL A O 1
ATOM 637 N N . SER A 1 82 ? 1.923 0.271 -8.511 1.00 97.81 82 SER A N 1
ATOM 638 C CA . SER A 1 82 ? 1.915 1.350 -7.514 1.00 97.81 82 SER A CA 1
ATOM 639 C C . SER A 1 82 ? 2.931 2.445 -7.839 1.00 97.81 82 SER A C 1
ATOM 641 O O . SER A 1 82 ? 2.583 3.626 -7.863 1.00 97.81 82 SER A O 1
ATOM 643 N N . ILE A 1 83 ? 4.169 2.054 -8.165 1.00 97.31 83 ILE A N 1
ATOM 644 C CA . ILE A 1 83 ? 5.227 2.997 -8.548 1.00 97.31 83 ILE A CA 1
ATOM 645 C C . ILE A 1 83 ? 4.871 3.745 -9.834 1.00 97.31 83 ILE A C 1
ATOM 647 O O . ILE A 1 83 ? 5.009 4.964 -9.880 1.00 97.31 83 ILE A O 1
ATOM 651 N N . ARG A 1 84 ? 4.410 3.040 -10.872 1.00 95.62 84 ARG A N 1
ATOM 652 C CA . ARG A 1 84 ? 4.115 3.652 -12.179 1.00 95.62 84 ARG A CA 1
ATOM 653 C C . ARG A 1 84 ? 2.893 4.559 -12.147 1.00 95.62 84 ARG A C 1
ATOM 655 O O . ARG A 1 84 ? 2.875 5.580 -12.823 1.00 95.62 84 ARG A O 1
ATOM 662 N N . ALA A 1 85 ? 1.893 4.200 -11.350 1.00 95.75 85 ALA A N 1
ATOM 663 C CA . ALA A 1 85 ? 0.684 4.989 -11.178 1.00 95.75 85 ALA A CA 1
ATOM 664 C C . ALA A 1 85 ? 0.855 6.141 -10.174 1.00 95.75 85 ALA A C 1
ATOM 666 O O . ALA A 1 85 ? -0.028 6.990 -10.095 1.00 95.75 85 ALA A O 1
ATOM 667 N N . LEU A 1 86 ? 1.960 6.167 -9.412 1.00 95.88 86 LEU A N 1
ATOM 668 C CA . LEU A 1 86 ? 2.180 7.070 -8.277 1.00 95.88 86 LEU A CA 1
ATOM 669 C C . LEU A 1 86 ? 1.047 7.015 -7.239 1.00 95.88 86 LEU A C 1
ATOM 671 O O . LEU A 1 86 ? 0.661 8.023 -6.651 1.00 95.88 86 LEU A O 1
ATOM 675 N N . LEU A 1 87 ? 0.533 5.811 -6.983 1.00 96.88 87 LEU A N 1
ATOM 676 C CA . LEU A 1 87 ? -0.562 5.562 -6.046 1.00 96.88 87 LEU A CA 1
ATOM 677 C C . LEU A 1 87 ? -0.163 4.461 -5.062 1.00 96.88 87 LEU A C 1
ATOM 679 O O . LEU A 1 87 ? 0.294 3.407 -5.508 1.00 96.88 87 LEU A O 1
ATOM 683 N N . PRO A 1 88 ? -0.324 4.651 -3.740 1.00 97.62 88 PRO A N 1
ATOM 684 C CA . PRO A 1 88 ? -0.151 3.570 -2.778 1.00 97.62 88 PRO A CA 1
ATOM 685 C C . PRO A 1 88 ? -1.108 2.424 -3.094 1.00 97.62 88 PRO A C 1
ATOM 687 O O . PRO A 1 88 ? -2.297 2.646 -3.330 1.00 97.62 88 PRO A O 1
ATOM 690 N N . MET A 1 89 ? -0.574 1.208 -3.095 1.00 98.12 89 MET A N 1
ATOM 691 C CA . MET A 1 89 ? -1.364 -0.006 -3.252 1.00 98.12 89 MET A CA 1
ATOM 692 C C . MET A 1 89 ? -1.022 -1.005 -2.154 1.00 98.12 89 MET A C 1
ATOM 694 O O . MET A 1 89 ? 0.112 -1.037 -1.665 1.00 98.12 89 MET A O 1
ATOM 698 N N . GLY A 1 90 ? -2.005 -1.821 -1.799 1.00 97.25 90 GLY A N 1
ATOM 699 C CA . GLY A 1 90 ? -1.885 -2.923 -0.852 1.00 97.25 90 GLY A CA 1
ATOM 700 C C . GLY A 1 90 ? -2.761 -4.093 -1.278 1.00 97.25 90 GLY A C 1
ATOM 701 O O . GLY A 1 90 ? -3.546 -3.983 -2.227 1.00 97.25 90 GLY A O 1
ATOM 702 N N . ALA A 1 91 ? -2.624 -5.222 -0.591 1.00 97.38 91 ALA A N 1
ATOM 703 C CA . ALA A 1 91 ? -3.453 -6.388 -0.855 1.00 97.38 91 ALA A CA 1
ATOM 704 C C . ALA A 1 91 ? -3.690 -7.213 0.409 1.00 97.38 91 ALA A C 1
ATOM 706 O O . ALA A 1 91 ? -2.777 -7.417 1.210 1.00 97.38 91 ALA A O 1
ATOM 707 N N . PHE A 1 92 ? -4.898 -7.756 0.531 1.00 98.00 92 PHE A N 1
ATOM 708 C CA . PHE A 1 92 ? -5.283 -8.634 1.629 1.00 98.00 92 PHE A CA 1
ATOM 709 C C . PHE A 1 92 ? -5.720 -9.994 1.103 1.00 98.00 92 PHE A C 1
ATOM 711 O O . PHE A 1 92 ? -6.399 -10.087 0.078 1.00 98.00 92 PHE A O 1
ATOM 718 N N . ASP A 1 93 ? -5.349 -11.048 1.823 1.00 97.56 93 ASP A N 1
ATOM 719 C CA . ASP A 1 93 ? -5.866 -12.392 1.592 1.00 97.56 93 ASP A CA 1
ATOM 720 C C . ASP A 1 93 ? -7.311 -12.464 2.094 1.00 97.56 93 ASP A C 1
ATOM 722 O O . ASP A 1 93 ? -7.570 -12.354 3.296 1.00 97.56 93 ASP A O 1
ATOM 726 N N . LEU A 1 94 ? -8.255 -12.665 1.175 1.00 96.69 94 LEU A N 1
ATOM 727 C CA . LEU A 1 94 ? -9.682 -12.685 1.497 1.00 96.69 94 LEU A CA 1
ATOM 728 C C . LEU A 1 94 ? -10.070 -13.847 2.416 1.00 96.69 94 LEU A C 1
ATOM 730 O O . LEU A 1 94 ? -11.085 -13.758 3.100 1.00 96.69 94 LEU A O 1
ATOM 734 N N . ASP A 1 95 ? -9.277 -14.917 2.483 1.00 96.94 95 ASP A N 1
ATOM 735 C CA . ASP A 1 95 ? -9.551 -16.040 3.387 1.00 96.94 95 ASP A CA 1
ATOM 736 C C . ASP A 1 95 ? -9.149 -15.710 4.845 1.00 96.94 95 ASP A C 1
ATOM 738 O O . ASP A 1 95 ? -9.621 -16.337 5.806 1.00 96.94 95 ASP A O 1
ATOM 742 N N . LYS A 1 96 ? -8.332 -14.663 5.032 1.00 97.88 96 LYS A N 1
ATOM 743 C CA . LYS A 1 96 ? -7.899 -14.136 6.337 1.00 97.88 96 LYS A CA 1
ATOM 744 C C . LYS A 1 96 ? -8.729 -12.943 6.820 1.00 97.88 96 LYS A C 1
ATOM 746 O O . LYS A 1 96 ? -8.619 -12.566 7.989 1.00 97.88 96 LYS A O 1
ATOM 751 N N . ILE A 1 97 ? -9.560 -12.366 5.954 1.00 97.94 97 ILE A N 1
ATOM 752 C CA . ILE A 1 97 ? -10.474 -11.267 6.285 1.00 97.94 97 ILE A CA 1
ATOM 753 C C . ILE A 1 97 ? -11.739 -11.800 6.969 1.00 97.94 97 ILE A C 1
ATOM 755 O O . ILE A 1 97 ? -12.169 -12.938 6.745 1.00 97.94 97 ILE A O 1
ATOM 759 N N . ARG A 1 98 ? -12.305 -10.992 7.868 1.00 97.88 98 ARG A N 1
ATOM 760 C CA . ARG A 1 98 ? -13.543 -11.284 8.598 1.00 97.88 98 ARG A CA 1
ATOM 761 C C . ARG A 1 98 ? -14.515 -10.120 8.454 1.00 97.88 98 ARG A C 1
ATOM 763 O O . ARG A 1 98 ? -14.228 -9.021 8.908 1.00 97.88 98 ARG A O 1
ATOM 770 N N . GLY A 1 99 ? -15.654 -10.382 7.816 1.00 96.12 99 GLY A N 1
ATOM 771 C CA . GLY A 1 99 ? -16.627 -9.341 7.489 1.00 96.12 99 GLY A CA 1
ATOM 772 C C . GLY A 1 99 ? -16.101 -8.360 6.440 1.00 96.12 99 GLY A C 1
ATOM 773 O O . GLY A 1 99 ? -15.323 -8.741 5.561 1.00 96.12 99 GLY A O 1
ATOM 774 N N . ASP A 1 100 ? -16.548 -7.113 6.549 1.00 96.19 100 ASP A N 1
ATOM 775 C CA . ASP A 1 100 ? -16.181 -6.031 5.639 1.00 96.19 100 ASP A CA 1
ATOM 776 C C . ASP A 1 100 ? -14.813 -5.438 5.987 1.00 96.19 100 ASP A C 1
ATOM 778 O O . ASP A 1 100 ? -14.337 -5.541 7.117 1.00 96.19 100 ASP A O 1
ATOM 782 N N . ILE A 1 101 ? -14.189 -4.789 5.004 1.00 97.44 101 ILE A N 1
ATOM 783 C CA . ILE A 1 101 ? -12.957 -4.024 5.192 1.00 97.44 101 ILE A CA 1
ATOM 784 C C . ILE A 1 101 ? -13.322 -2.543 5.240 1.00 97.44 101 ILE A C 1
ATOM 786 O O . ILE A 1 101 ? -13.836 -1.988 4.270 1.00 97.44 101 ILE A O 1
ATOM 790 N N . GLU A 1 102 ? -13.007 -1.891 6.351 1.00 97.38 102 GLU A N 1
ATOM 791 C CA . GLU A 1 102 ? -13.314 -0.488 6.598 1.00 97.38 102 GLU A CA 1
ATOM 792 C C . GLU A 1 102 ? -12.042 0.358 6.654 1.00 97.38 102 GLU A C 1
ATOM 794 O O . GLU A 1 102 ? -11.060 -0.014 7.300 1.00 97.38 102 GLU A O 1
ATOM 799 N N . ILE A 1 103 ? -12.096 1.549 6.052 1.00 97.62 103 ILE A N 1
ATOM 800 C CA . ILE A 1 103 ? -11.156 2.632 6.353 1.00 97.62 103 ILE A CA 1
ATOM 801 C C . ILE A 1 103 ? -11.788 3.482 7.446 1.00 97.62 103 ILE A C 1
ATOM 803 O O . ILE A 1 103 ? -12.823 4.115 7.234 1.00 97.62 103 ILE A O 1
ATOM 807 N N . ARG A 1 104 ? -11.163 3.519 8.618 1.00 97.81 104 ARG A N 1
ATOM 808 C CA . ARG A 1 104 ? -11.677 4.276 9.763 1.00 97.81 104 ARG A CA 1
ATOM 809 C C . ARG A 1 104 ? -10.556 4.799 10.639 1.00 97.81 104 ARG A C 1
ATOM 811 O O . ARG A 1 104 ? -9.396 4.424 10.486 1.00 97.81 104 ARG A O 1
ATOM 818 N N . PHE A 1 105 ? -10.915 5.645 11.595 1.00 98.50 105 PHE A N 1
ATOM 819 C CA . PHE A 1 105 ? -10.015 5.955 12.695 1.00 98.50 105 PHE A CA 1
ATOM 820 C C . PHE A 1 105 ? -9.804 4.727 13.589 1.00 98.50 105 PHE A C 1
ATOM 822 O O . PHE A 1 105 ? -10.693 3.881 13.767 1.00 98.50 105 PHE A O 1
ATOM 829 N N . GLY A 1 106 ? -8.603 4.640 14.143 1.00 97.88 106 GLY A N 1
ATOM 830 C CA . GLY A 1 106 ? -8.250 3.690 15.178 1.00 97.88 106 GLY A CA 1
ATOM 831 C C . GLY A 1 106 ? -9.076 3.899 16.443 1.00 97.88 106 GLY A C 1
ATOM 832 O O . GLY A 1 106 ? -9.689 4.947 16.656 1.00 97.88 106 GLY A O 1
ATOM 833 N N . LYS A 1 107 ? -9.091 2.891 17.304 1.00 97.88 107 LYS A N 1
ATOM 834 C CA . LYS A 1 107 ? -9.744 2.931 18.612 1.00 97.88 107 LYS A CA 1
ATOM 835 C C . LYS A 1 107 ? -8.708 2.642 19.689 1.00 97.88 107 LYS A C 1
ATOM 837 O O . LYS A 1 107 ? -7.793 1.848 19.492 1.00 97.88 107 LYS A O 1
ATOM 842 N N . SER A 1 108 ? -8.862 3.280 20.845 1.00 96.19 108 SER A N 1
ATOM 843 C CA . SER A 1 108 ? -7.992 3.022 21.993 1.00 96.19 108 SER A CA 1
ATOM 844 C C . SER A 1 108 ? -8.035 1.543 22.382 1.00 96.19 108 SER A C 1
ATOM 846 O O . SER A 1 108 ? -9.116 0.971 22.511 1.00 96.19 108 SER A O 1
ATOM 848 N N . GLY A 1 109 ? -6.862 0.951 22.600 1.00 96.44 109 GLY A N 1
ATOM 849 C CA . GLY A 1 109 ? -6.722 -0.466 22.942 1.00 96.44 109 GLY A CA 1
ATOM 850 C C . GLY A 1 109 ? -6.669 -1.408 21.736 1.00 96.44 109 GLY A C 1
ATOM 851 O O . GLY A 1 109 ? -6.525 -2.609 21.933 1.00 96.44 109 GLY A O 1
ATOM 852 N N . GLU A 1 110 ? -6.762 -0.897 20.503 1.00 97.88 110 GLU A N 1
ATOM 853 C CA . GLU A 1 110 ? -6.473 -1.700 19.314 1.00 97.88 110 GLU A CA 1
ATOM 854 C C . GLU A 1 110 ? -4.966 -1.899 19.139 1.00 97.88 110 GLU A C 1
ATOM 856 O O . GLU A 1 110 ? -4.162 -0.982 19.329 1.00 97.88 110 GLU A O 1
ATOM 861 N N . THR A 1 111 ? -4.596 -3.103 18.713 1.00 97.62 111 THR A N 1
ATOM 862 C CA . THR A 1 111 ? -3.209 -3.503 18.487 1.00 97.62 111 THR A CA 1
ATOM 863 C C . THR A 1 111 ? -2.998 -3.875 17.027 1.00 97.62 111 THR A C 1
ATOM 865 O O . THR A 1 111 ? -3.820 -4.554 16.408 1.00 97.62 111 THR A O 1
ATOM 868 N N . PHE A 1 112 ? -1.869 -3.446 16.473 1.00 98.31 112 PHE A N 1
ATOM 869 C CA . PHE A 1 112 ? -1.440 -3.783 15.125 1.00 98.31 112 PHE A CA 1
ATOM 870 C C . PHE A 1 112 ? -0.243 -4.741 15.142 1.00 98.31 112 PHE A C 1
ATOM 872 O O . PHE A 1 112 ? 0.680 -4.594 15.941 1.00 98.31 112 PHE A O 1
ATOM 879 N N . TYR A 1 113 ? -0.250 -5.708 14.220 1.00 98.06 113 TYR A N 1
ATOM 880 C CA . TYR A 1 113 ? 0.765 -6.757 14.084 1.00 98.06 113 TYR A CA 1
ATOM 881 C C . TYR A 1 113 ? 1.492 -6.605 12.741 1.00 98.06 113 TYR A C 1
ATOM 883 O O . TYR A 1 113 ? 1.052 -7.181 11.743 1.00 98.06 113 TYR A O 1
ATOM 891 N N . PRO A 1 114 ? 2.593 -5.840 12.665 1.00 96.88 114 PRO A N 1
ATOM 892 C CA . PRO A 1 114 ? 3.212 -5.469 11.401 1.00 96.88 114 PRO A CA 1
ATOM 893 C C . PRO A 1 114 ? 3.750 -6.670 10.620 1.00 96.88 114 PRO A C 1
ATOM 895 O O . PRO A 1 114 ? 4.412 -7.550 11.175 1.00 96.88 114 PRO A O 1
ATOM 898 N N . LEU A 1 115 ? 3.550 -6.670 9.301 1.00 94.62 115 LEU A N 1
ATOM 899 C CA . LEU A 1 115 ? 4.173 -7.638 8.403 1.00 94.62 115 LEU A CA 1
ATOM 900 C C . LEU A 1 115 ? 5.699 -7.496 8.424 1.00 94.62 115 LEU A C 1
ATOM 902 O O . LEU A 1 115 ? 6.227 -6.417 8.151 1.00 94.62 115 LEU A O 1
ATOM 906 N N . GLY A 1 116 ? 6.415 -8.582 8.729 1.00 91.00 116 GLY A N 1
ATOM 907 C CA . GLY A 1 116 ? 7.881 -8.594 8.823 1.00 91.00 116 GLY A CA 1
ATOM 908 C C . GLY A 1 116 ? 8.436 -8.025 10.135 1.00 91.00 116 GLY A C 1
ATOM 909 O O . GLY A 1 116 ? 9.571 -7.557 10.160 1.00 91.00 116 GLY A O 1
ATOM 910 N N . SER A 1 117 ? 7.632 -7.997 11.198 1.00 93.56 117 SER A N 1
ATOM 911 C CA . SER A 1 117 ? 8.072 -7.763 12.577 1.00 93.56 117 SER A CA 1
ATOM 912 C C . SER A 1 117 ? 7.349 -8.739 13.501 1.00 93.56 117 SER A C 1
ATOM 914 O O . SER A 1 117 ? 6.209 -9.093 13.209 1.00 93.56 117 SER A O 1
ATOM 916 N N . GLU A 1 118 ? 7.977 -9.141 14.606 1.00 93.19 118 GLU A N 1
ATOM 917 C CA . GLU A 1 118 ? 7.302 -9.861 15.699 1.00 93.19 118 GLU A CA 1
ATOM 918 C C . GLU A 1 118 ? 6.669 -8.904 16.716 1.00 93.19 118 GLU A C 1
ATOM 920 O O . GLU A 1 118 ? 5.677 -9.254 17.363 1.00 93.19 118 GLU A O 1
ATOM 925 N N . GLU A 1 119 ? 7.190 -7.677 16.795 1.00 95.00 119 GLU A N 1
ATOM 926 C CA . GLU A 1 119 ? 6.685 -6.621 17.670 1.00 95.00 119 GLU A CA 1
ATOM 927 C C . GLU A 1 119 ? 5.259 -6.205 17.289 1.00 95.00 119 GLU A C 1
ATOM 929 O O . GLU A 1 119 ? 4.753 -6.533 16.210 1.00 95.00 119 GLU A O 1
ATOM 934 N N . GLN A 1 120 ? 4.604 -5.507 18.210 1.00 96.62 120 GLN A N 1
ATOM 935 C CA . GLN A 1 120 ? 3.248 -4.990 18.070 1.00 96.62 120 GLN A CA 1
ATOM 936 C C . GLN A 1 120 ? 3.291 -3.469 18.193 1.00 96.62 120 GLN A C 1
ATOM 938 O O . GLN A 1 120 ? 4.183 -2.928 18.842 1.00 96.62 120 GLN A O 1
ATOM 943 N N . GLU A 1 121 ? 2.332 -2.794 17.573 1.00 96.00 121 GLU A N 1
ATOM 944 C CA . GLU A 1 121 ? 2.194 -1.339 17.642 1.00 96.00 121 GLU A CA 1
ATOM 945 C C . GLU A 1 121 ? 0.824 -0.986 18.220 1.00 96.00 121 GLU A C 1
ATOM 947 O O . GLU A 1 121 ? -0.193 -1.577 17.836 1.00 96.00 121 GLU A O 1
ATOM 952 N N . ASP A 1 122 ? 0.788 0.012 19.098 1.00 96.75 122 ASP A N 1
ATOM 953 C CA . ASP A 1 122 ? -0.468 0.564 19.595 1.00 96.75 122 ASP A CA 1
ATOM 954 C C . ASP A 1 122 ? -1.139 1.422 18.517 1.00 96.75 122 ASP A C 1
ATOM 956 O O . ASP A 1 122 ? -0.516 2.245 17.829 1.00 96.75 122 ASP A O 1
ATOM 960 N N . VAL A 1 123 ? -2.453 1.262 18.379 1.00 97.81 123 VAL A N 1
ATOM 961 C CA . VAL A 1 123 ? -3.254 2.090 17.483 1.00 97.81 123 VAL A CA 1
ATOM 962 C C . VAL A 1 123 ? -3.899 3.221 18.274 1.00 97.81 123 VAL A C 1
ATOM 964 O O . VAL A 1 123 ? -4.627 3.009 19.241 1.00 97.81 123 VAL A O 1
ATOM 967 N N . LEU A 1 124 ? -3.626 4.454 17.848 1.00 97.94 124 LEU A N 1
ATOM 968 C CA . LEU A 1 124 ? -4.186 5.654 18.455 1.00 97.94 124 LEU A CA 1
ATOM 969 C C . LEU A 1 124 ? -5.460 6.093 17.719 1.00 97.94 124 LEU A C 1
ATOM 971 O O . LEU A 1 124 ? -5.556 5.897 16.505 1.00 97.94 124 LEU A O 1
ATOM 975 N N . PRO A 1 125 ? -6.394 6.785 18.399 1.00 98.00 125 PRO A N 1
ATOM 976 C CA . PRO A 1 125 ? -7.593 7.335 17.763 1.00 98.00 125 PRO A CA 1
ATOM 977 C C . PRO A 1 125 ? -7.350 8.319 16.610 1.00 98.00 125 PRO A C 1
ATOM 979 O O . PRO A 1 125 ? -8.242 8.546 15.801 1.00 98.00 125 PRO A O 1
ATOM 982 N N . SER A 1 126 ? -6.157 8.913 16.511 1.00 97.62 126 SER A N 1
ATOM 983 C CA . SER A 1 126 ? -5.782 9.792 15.394 1.00 97.62 126 SER A CA 1
ATOM 984 C C . SER A 1 126 ? -5.290 9.039 14.156 1.00 97.62 126 SER A C 1
ATOM 986 O O . SER A 1 126 ? -5.152 9.639 13.091 1.00 97.62 126 SER A O 1
ATOM 988 N N . HIS A 1 127 ? -4.986 7.745 14.271 1.00 98.06 127 HIS A N 1
ATOM 989 C CA . HIS A 1 127 ? -4.497 6.946 13.155 1.00 98.06 127 HIS A CA 1
ATOM 990 C C . HIS A 1 127 ? -5.664 6.531 12.265 1.00 98.06 127 HIS A C 1
ATOM 992 O O . HIS A 1 127 ? -6.671 6.039 12.761 1.00 98.06 127 HIS A O 1
ATOM 998 N N . VAL A 1 128 ? -5.517 6.671 10.952 1.00 98.38 128 VAL A N 1
ATOM 999 C CA . VAL A 1 128 ? -6.413 6.019 9.992 1.00 98.38 128 VAL A CA 1
ATOM 1000 C C . VAL A 1 128 ? -5.892 4.609 9.743 1.00 98.38 128 VAL A C 1
ATOM 1002 O O . VAL A 1 128 ? -4.683 4.410 9.630 1.00 98.38 128 VAL A O 1
ATOM 1005 N N . VAL A 1 129 ? -6.778 3.626 9.682 1.00 98.62 129 VAL A N 1
ATOM 1006 C CA . VAL A 1 129 ? -6.444 2.210 9.519 1.00 98.62 129 VAL A CA 1
ATOM 1007 C C . VAL A 1 129 ? -7.381 1.561 8.512 1.00 98.62 129 VAL A C 1
ATOM 1009 O O . VAL A 1 129 ? -8.539 1.965 8.406 1.00 98.62 129 VAL A O 1
ATOM 1012 N N . TYR A 1 130 ? -6.889 0.530 7.829 1.00 98.62 130 TYR A N 1
ATOM 1013 C CA . TYR A 1 130 ? -7.769 -0.513 7.315 1.00 98.62 130 TYR A CA 1
ATOM 1014 C C . TYR A 1 130 ? -8.020 -1.516 8.435 1.00 98.62 130 TYR A C 1
ATOM 1016 O O . TYR A 1 130 ? -7.067 -1.979 9.069 1.00 98.62 130 TYR A O 1
ATOM 1024 N N . ALA A 1 131 ? -9.276 -1.867 8.670 1.00 98.56 131 ALA A N 1
ATOM 1025 C CA . ALA A 1 131 ? -9.664 -2.863 9.656 1.00 98.56 131 ALA A CA 1
ATOM 1026 C C . ALA A 1 131 ? -10.775 -3.756 9.115 1.00 98.56 131 ALA A C 1
ATOM 1028 O O . ALA A 1 131 ? -11.606 -3.303 8.335 1.00 98.56 131 ALA A O 1
ATOM 1029 N N . ASP A 1 132 ? -10.791 -5.002 9.567 1.00 98.00 132 ASP A N 1
ATOM 1030 C CA . ASP A 1 132 ? -11.938 -5.885 9.412 1.00 98.00 132 ASP A CA 1
ATOM 1031 C C . ASP A 1 132 ? -12.708 -5.982 10.744 1.00 98.00 132 ASP A C 1
ATOM 1033 O O . ASP A 1 132 ? -12.451 -5.207 11.677 1.00 98.00 132 ASP A O 1
ATOM 1037 N N . SER A 1 133 ? -13.659 -6.913 10.863 1.00 97.56 133 SER A N 1
ATOM 1038 C CA . SER A 1 133 ? -14.466 -7.047 12.083 1.00 97.56 133 SER A CA 1
ATOM 1039 C C . SER A 1 133 ? -13.682 -7.519 13.316 1.00 97.56 133 SER A C 1
ATOM 1041 O O . SER A 1 133 ? -14.199 -7.437 14.428 1.00 97.56 133 SER A O 1
ATOM 1043 N N . GLU A 1 134 ? -12.470 -8.050 13.146 1.00 97.75 134 GLU A N 1
ATOM 1044 C CA . GLU A 1 134 ? -11.671 -8.652 14.220 1.00 97.75 134 GLU A CA 1
ATOM 1045 C C . GLU A 1 134 ? -10.342 -7.932 14.476 1.00 97.75 134 GLU A C 1
ATOM 1047 O O . GLU A 1 134 ? -9.830 -7.980 15.595 1.00 97.75 134 GLU A O 1
ATOM 1052 N N . LYS A 1 135 ? -9.737 -7.310 13.459 1.00 98.00 135 LYS A N 1
ATOM 1053 C CA . LYS A 1 135 ? -8.342 -6.853 13.527 1.00 98.00 135 LYS A CA 1
ATOM 1054 C C . LYS A 1 135 ? -8.030 -5.699 12.585 1.00 98.00 135 LYS A C 1
ATOM 1056 O O . LYS A 1 135 ? -8.747 -5.392 11.639 1.00 98.00 135 LYS A O 1
ATOM 1061 N N . ILE A 1 136 ? -6.869 -5.098 12.828 1.00 98.56 136 ILE A N 1
ATOM 1062 C CA . ILE A 1 136 ? -6.268 -4.098 11.948 1.00 98.56 136 ILE A CA 1
ATOM 1063 C C . ILE A 1 136 ? -5.550 -4.799 10.789 1.00 98.56 136 ILE A C 1
ATOM 1065 O O . ILE A 1 136 ? -4.644 -5.612 11.003 1.00 98.56 136 ILE A O 1
ATOM 1069 N N . CYS A 1 137 ? -5.947 -4.470 9.561 1.00 98.50 137 CYS A N 1
ATOM 1070 C CA . CYS A 1 137 ? -5.362 -4.975 8.320 1.00 98.50 137 CYS A CA 1
ATOM 1071 C C . CYS A 1 137 ? -4.159 -4.131 7.886 1.00 98.50 137 CYS A C 1
ATOM 1073 O O . CYS A 1 137 ? -3.129 -4.694 7.531 1.00 98.50 137 CYS A O 1
ATOM 1075 N N . THR A 1 138 ? -4.252 -2.805 8.007 1.00 98.44 138 THR A N 1
ATOM 1076 C CA . THR A 1 138 ? -3.172 -1.858 7.683 1.00 98.44 138 THR A CA 1
ATOM 1077 C C . THR A 1 138 ? -3.170 -0.732 8.697 1.00 98.44 138 THR A C 1
ATOM 1079 O O . THR A 1 138 ? -4.208 -0.136 8.987 1.00 98.44 138 THR A O 1
ATOM 1082 N N . TRP A 1 139 ? -1.994 -0.413 9.224 1.00 97.62 139 TRP A N 1
ATOM 1083 C CA . TRP A 1 139 ? -1.808 0.701 10.147 1.00 97.62 139 TRP A CA 1
ATOM 1084 C C . TRP A 1 139 ? -1.337 1.944 9.396 1.00 97.62 139 TRP A C 1
ATOM 1086 O O . TRP A 1 139 ? -0.534 1.823 8.473 1.00 97.62 139 TRP A O 1
ATOM 1096 N N . LEU A 1 140 ? -1.830 3.126 9.792 1.00 97.12 140 LEU A N 1
ATOM 1097 C CA . LEU A 1 140 ? -1.585 4.421 9.136 1.00 97.12 140 LEU A CA 1
ATOM 1098 C C . LEU A 1 140 ? -1.917 4.399 7.630 1.00 97.12 140 LEU A C 1
ATOM 1100 O O . LEU A 1 140 ? -0.999 4.444 6.821 1.00 97.12 140 LEU A O 1
ATOM 1104 N N . TRP A 1 141 ? -3.211 4.331 7.287 1.00 96.19 141 TRP A N 1
ATOM 1105 C CA . TRP A 1 141 ? -3.888 4.209 5.973 1.00 96.19 141 TRP A CA 1
ATOM 1106 C C . TRP A 1 141 ? -3.201 3.274 4.959 1.00 96.19 141 TRP A C 1
ATOM 1108 O O . TRP A 1 141 ? -3.790 2.287 4.559 1.00 96.19 141 TRP A O 1
ATOM 1118 N N . ASN A 1 142 ? -1.958 3.524 4.564 1.00 97.69 142 ASN A N 1
ATOM 1119 C CA . ASN A 1 142 ? -1.176 2.728 3.616 1.00 97.69 142 ASN A CA 1
ATOM 1120 C C . ASN A 1 142 ? 0.307 2.592 4.007 1.00 97.69 142 ASN A C 1
ATOM 1122 O O . ASN A 1 142 ? 1.166 2.435 3.139 1.00 97.69 142 ASN A O 1
ATOM 1126 N N . HIS A 1 143 ? 0.651 2.706 5.292 1.00 97.62 143 HIS A N 1
ATOM 1127 C CA . HIS A 1 143 ? 2.039 2.596 5.739 1.00 97.62 143 HIS A CA 1
ATOM 1128 C C . HIS A 1 143 ? 2.534 1.153 5.724 1.00 97.62 143 HIS A C 1
ATOM 1130 O O . HIS A 1 143 ? 3.595 0.869 5.162 1.00 97.62 143 HIS A O 1
ATOM 1136 N N . ARG A 1 144 ? 1.808 0.255 6.400 1.00 95.50 144 ARG A N 1
ATOM 1137 C CA . ARG A 1 144 ? 2.238 -1.130 6.585 1.00 95.50 144 ARG A CA 1
ATOM 1138 C C . ARG A 1 144 ? 1.052 -2.044 6.843 1.00 95.50 144 ARG A C 1
ATOM 1140 O O . ARG A 1 144 ? 0.230 -1.758 7.713 1.00 95.50 144 ARG A O 1
ATOM 1147 N N . ASP A 1 145 ? 1.031 -3.158 6.125 1.00 97.38 145 ASP A N 1
ATOM 1148 C CA . ASP A 1 145 ? 0.027 -4.206 6.286 1.00 97.38 145 ASP A CA 1
ATOM 1149 C C . ASP A 1 145 ? 0.363 -5.135 7.456 1.00 97.38 145 ASP A C 1
ATOM 1151 O O . ASP A 1 145 ? 1.508 -5.229 7.916 1.00 97.38 145 ASP A O 1
ATOM 1155 N N . SER A 1 146 ? -0.662 -5.821 7.946 1.00 98.00 146 SER A N 1
ATOM 1156 C CA . SER A 1 146 ? -0.596 -6.761 9.054 1.00 98.00 146 SER A CA 1
ATOM 1157 C C . SER A 1 146 ? -0.156 -8.143 8.582 1.00 98.00 146 SER A C 1
ATOM 1159 O O . SER A 1 146 ? -0.645 -8.660 7.573 1.00 98.00 146 SER A O 1
ATOM 1161 N N . ARG A 1 147 ? 0.694 -8.820 9.365 1.00 96.81 147 ARG A N 1
ATOM 1162 C CA . ARG A 1 147 ? 1.042 -10.233 9.111 1.00 96.81 147 ARG A CA 1
ATOM 1163 C C . ARG A 1 147 ? -0.163 -11.173 9.183 1.00 96.81 147 ARG A C 1
ATOM 1165 O O . ARG A 1 147 ? -0.109 -12.271 8.643 1.00 96.81 147 ARG A O 1
ATOM 1172 N N . LEU A 1 148 ? -1.248 -10.734 9.821 1.00 97.38 148 LEU A N 1
ATOM 1173 C CA . LEU A 1 148 ? -2.472 -11.515 9.984 1.00 97.38 148 LEU A CA 1
ATOM 1174 C C . LEU A 1 148 ? -3.366 -11.521 8.735 1.00 97.38 148 LEU A C 1
ATOM 1176 O O . LEU A 1 148 ? -4.260 -12.355 8.652 1.00 97.38 148 LEU A O 1
ATOM 1180 N N . THR A 1 149 ? -3.160 -10.602 7.785 1.00 97.81 149 THR A N 1
ATOM 1181 C CA . THR A 1 149 ? -4.008 -10.448 6.582 1.00 97.81 149 THR A CA 1
ATOM 1182 C C . THR A 1 149 ? -3.228 -10.420 5.274 1.00 97.81 149 THR A C 1
ATOM 1184 O O . THR A 1 149 ? -3.824 -10.588 4.213 1.00 97.81 149 THR A O 1
ATOM 1187 N N . GLY A 1 150 ? -1.906 -10.240 5.331 1.00 95.62 150 GLY A N 1
ATOM 1188 C CA . GLY A 1 150 ? -1.058 -10.205 4.146 1.00 95.62 150 GLY A CA 1
ATOM 1189 C C . GLY A 1 150 ? -1.084 -11.501 3.330 1.00 95.62 150 GLY A C 1
ATOM 1190 O O . GLY A 1 150 ? -1.323 -12.601 3.846 1.00 95.62 150 GLY A O 1
ATOM 1191 N N . LEU A 1 151 ? -0.793 -11.357 2.038 1.00 94.94 151 LEU A N 1
ATOM 1192 C CA . LEU A 1 151 ? -0.670 -12.475 1.107 1.00 94.94 151 LEU A CA 1
ATOM 1193 C C . LEU A 1 151 ? 0.543 -13.356 1.437 1.00 94.94 151 LEU A C 1
ATOM 1195 O O . LEU A 1 151 ? 1.644 -12.866 1.688 1.00 94.94 151 LEU A O 1
ATOM 1199 N N . ASP A 1 152 ? 0.361 -14.666 1.330 1.00 92.06 152 ASP A N 1
ATOM 1200 C CA . ASP A 1 152 ? 1.426 -15.669 1.283 1.00 92.06 152 ASP A CA 1
ATOM 1201 C C . ASP A 1 152 ? 1.311 -16.573 0.036 1.00 92.06 152 ASP A C 1
ATOM 1203 O O . ASP A 1 152 ? 0.431 -16.402 -0.811 1.00 92.06 152 ASP A O 1
ATOM 1207 N N . LEU A 1 153 ? 2.217 -17.548 -0.104 1.00 91.19 153 LEU A N 1
ATOM 1208 C CA . LEU A 1 153 ? 2.234 -18.482 -1.242 1.00 91.19 153 LEU A CA 1
ATOM 1209 C C . LEU A 1 153 ? 1.022 -19.439 -1.289 1.00 91.19 153 LEU A C 1
ATOM 1211 O O . LEU A 1 153 ? 0.782 -20.081 -2.317 1.00 91.19 153 LEU A O 1
ATOM 1215 N N . GLY A 1 154 ? 0.288 -19.560 -0.184 1.00 92.88 154 GLY A N 1
ATOM 1216 C CA . GLY A 1 154 ? -0.951 -20.313 -0.031 1.00 92.88 154 GLY A CA 1
ATOM 1217 C C . GLY A 1 154 ? -2.205 -19.536 -0.438 1.00 92.88 154 GLY A C 1
ATOM 1218 O O . GLY A 1 154 ? -3.180 -20.184 -0.814 1.00 92.88 154 GLY A O 1
ATOM 1219 N N . SER A 1 155 ? -2.167 -18.200 -0.463 1.00 94.38 155 SER A N 1
ATOM 1220 C CA . SER A 1 155 ? -3.316 -17.359 -0.845 1.00 94.38 155 SER A CA 1
ATOM 1221 C C . SER A 1 155 ? -3.929 -17.784 -2.186 1.00 94.38 155 SER A C 1
ATOM 1223 O O . SER A 1 155 ? -3.224 -18.128 -3.146 1.00 94.38 155 SER A O 1
ATOM 1225 N N . ARG A 1 156 ? -5.263 -17.764 -2.267 1.00 94.06 156 ARG A N 1
ATOM 1226 C CA . ARG A 1 156 ? -6.027 -18.095 -3.488 1.00 94.06 156 ARG A CA 1
ATOM 1227 C C . ARG A 1 156 ? -6.962 -16.983 -3.929 1.00 94.06 156 ARG A C 1
ATOM 1229 O O . ARG A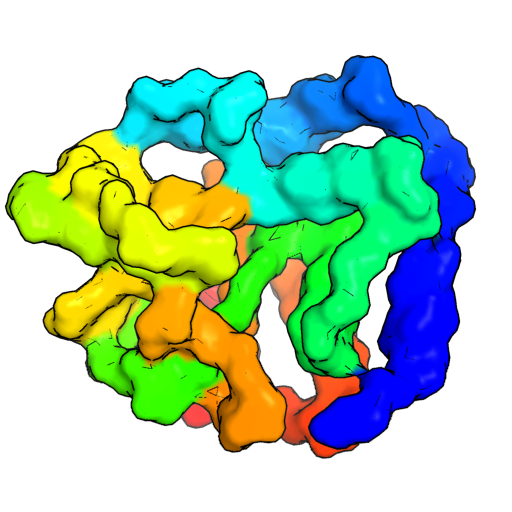 1 156 ? -7.261 -16.888 -5.118 1.00 94.06 156 ARG A O 1
ATOM 1236 N N . ARG A 1 157 ? -7.408 -16.159 -2.986 1.00 95.50 157 ARG A N 1
ATOM 1237 C CA . ARG A 1 157 ? -8.310 -15.037 -3.215 1.00 95.50 157 ARG A CA 1
ATOM 1238 C C . ARG A 1 157 ? -7.719 -13.814 -2.537 1.00 95.50 157 ARG A C 1
ATOM 1240 O O . ARG A 1 157 ? -7.293 -13.887 -1.391 1.00 95.50 157 ARG A O 1
ATOM 1247 N N . ALA A 1 158 ? -7.677 -12.707 -3.258 1.00 96.12 158 ALA A N 1
ATOM 1248 C CA . ALA A 1 158 ? -7.109 -11.471 -2.757 1.00 96.12 158 ALA A CA 1
ATOM 1249 C C . ALA A 1 158 ? -7.995 -10.299 -3.154 1.00 96.12 158 ALA A C 1
ATOM 1251 O O . ALA A 1 158 ? -8.587 -10.304 -4.234 1.00 96.12 158 ALA A O 1
ATOM 1252 N N . VAL A 1 159 ? -8.031 -9.292 -2.293 1.00 97.12 159 VAL A N 1
ATOM 1253 C CA . VAL A 1 159 ? -8.531 -7.960 -2.623 1.00 97.12 159 VAL A CA 1
ATOM 1254 C C . VAL A 1 159 ? -7.346 -7.008 -2.664 1.00 97.12 159 VAL A C 1
ATOM 1256 O O . VAL A 1 159 ? -6.440 -7.103 -1.838 1.00 97.12 159 VAL A O 1
ATOM 1259 N N . PHE A 1 160 ? -7.341 -6.114 -3.646 1.00 97.69 160 PHE A N 1
ATOM 1260 C CA . PHE A 1 160 ? -6.313 -5.095 -3.812 1.00 97.69 160 PHE A CA 1
ATOM 1261 C C . PHE A 1 160 ? -6.930 -3.736 -3.518 1.00 97.69 160 PHE A C 1
ATOM 1263 O O . PHE A 1 160 ? -8.038 -3.450 -3.973 1.00 97.69 160 PHE A O 1
ATOM 1270 N N . VAL A 1 161 ? -6.204 -2.904 -2.780 1.00 97.25 161 VAL A N 1
ATOM 1271 C CA . VAL A 1 161 ? -6.608 -1.533 -2.466 1.00 97.25 161 VAL A CA 1
ATOM 1272 C C . VAL A 1 161 ? -5.677 -0.554 -3.166 1.00 97.25 161 VAL A C 1
ATOM 1274 O O . VAL A 1 161 ? -4.472 -0.792 -3.253 1.00 97.25 161 VAL A O 1
ATOM 1277 N N . VAL A 1 162 ? -6.245 0.530 -3.693 1.00 97.25 162 VAL A N 1
ATOM 1278 C CA . VAL A 1 162 ? -5.514 1.631 -4.332 1.00 97.25 162 VAL A CA 1
ATOM 1279 C C . VAL A 1 162 ? -5.982 2.925 -3.681 1.00 97.25 162 VAL A C 1
ATOM 1281 O O . VAL A 1 162 ? -7.149 3.294 -3.803 1.00 97.25 162 VAL A O 1
ATOM 1284 N N . ASP A 1 163 ? -5.082 3.608 -2.979 1.00 96.75 163 ASP A N 1
ATOM 1285 C CA . ASP A 1 163 ? -5.455 4.724 -2.112 1.00 96.75 163 ASP A CA 1
ATOM 1286 C C . ASP A 1 163 ? -5.211 6.090 -2.737 1.00 96.75 163 ASP A C 1
ATOM 1288 O O . ASP A 1 163 ? -4.185 6.351 -3.370 1.00 96.75 163 ASP A O 1
ATOM 1292 N N . ARG A 1 164 ? -6.120 7.023 -2.440 1.00 94.06 164 ARG A N 1
ATOM 1293 C CA . ARG A 1 164 ? -5.942 8.445 -2.725 1.00 94.06 164 ARG A CA 1
ATOM 1294 C C . ARG A 1 164 ? -6.742 9.313 -1.759 1.00 94.06 164 ARG A C 1
ATOM 1296 O O . ARG A 1 164 ? -7.944 9.134 -1.617 1.00 94.06 164 ARG A O 1
ATOM 1303 N N . ALA A 1 165 ? -6.071 10.291 -1.154 1.00 93.81 165 ALA A N 1
ATOM 1304 C CA . ALA A 1 165 ? -6.662 11.213 -0.178 1.00 93.81 165 ALA A CA 1
ATOM 1305 C C . ALA A 1 165 ? -6.788 12.667 -0.682 1.00 93.81 165 ALA A C 1
ATOM 1307 O O . ALA A 1 165 ? -7.323 13.524 0.015 1.00 93.81 165 ALA A O 1
ATOM 1308 N N . PHE A 1 166 ? -6.277 12.964 -1.877 1.00 92.56 166 PHE A N 1
ATOM 1309 C CA . PHE A 1 166 ? -6.220 14.305 -2.466 1.00 92.56 166 PHE A CA 1
ATOM 1310 C C . PHE A 1 166 ? -6.400 14.229 -3.989 1.00 92.56 166 PHE A C 1
ATOM 1312 O O . PHE A 1 166 ? -6.355 13.145 -4.571 1.00 92.56 166 PHE A O 1
ATOM 1319 N N . SER A 1 167 ? -6.646 15.368 -4.640 1.00 84.19 167 SER A N 1
ATOM 1320 C CA . SER A 1 167 ? -6.920 15.418 -6.082 1.00 84.19 167 SER A CA 1
ATOM 1321 C C . SER A 1 167 ? -5.791 14.797 -6.924 1.00 84.19 167 SER A C 1
ATOM 1323 O O . SER A 1 167 ? -4.621 14.983 -6.586 1.00 84.19 167 SER A O 1
ATOM 1325 N N . PRO A 1 168 ? -6.118 14.085 -8.024 1.00 69.31 168 PRO A N 1
ATOM 1326 C CA . PRO A 1 168 ? -5.124 13.500 -8.918 1.00 69.31 168 PRO A CA 1
ATOM 1327 C C . PRO A 1 168 ? -4.132 14.534 -9.435 1.00 69.31 168 PRO A C 1
ATOM 1329 O O . PRO A 1 168 ? -4.523 15.614 -9.874 1.00 69.31 168 PRO A O 1
ATOM 1332 N N . THR A 1 169 ? -2.867 14.142 -9.484 1.00 69.12 169 THR A N 1
ATOM 1333 C CA . THR A 1 169 ? -1.808 14.880 -10.183 1.00 69.12 169 THR A CA 1
ATOM 1334 C C . THR A 1 169 ? -1.495 14.256 -11.545 1.00 69.12 169 THR A C 1
ATOM 1336 O O . THR A 1 169 ? -1.077 14.960 -12.460 1.00 69.12 169 THR A O 1
ATOM 1339 N N . THR A 1 170 ? -1.712 12.940 -11.683 1.00 78.31 170 THR A N 1
ATOM 1340 C CA . THR A 1 170 ? -1.328 12.142 -12.856 1.00 78.31 170 THR A CA 1
ATOM 1341 C C . THR A 1 170 ? -2.372 11.063 -13.182 1.00 78.31 170 THR A C 1
ATOM 1343 O O . THR A 1 170 ? -3.255 11.286 -14.006 1.00 78.31 170 THR A O 1
ATOM 1346 N N . THR A 1 171 ? -2.304 9.903 -12.524 1.00 90.12 171 THR A N 1
ATOM 1347 C CA . THR A 1 171 ? -3.119 8.716 -12.828 1.00 90.12 171 THR A CA 1
ATOM 1348 C C . THR A 1 171 ? -4.409 8.706 -12.005 1.00 90.12 171 THR A C 1
ATOM 1350 O O . THR A 1 171 ? -4.412 9.009 -10.809 1.00 90.12 171 THR A O 1
ATOM 1353 N N . THR A 1 172 ? -5.544 8.356 -12.615 1.00 93.31 172 THR A N 1
ATOM 1354 C CA . THR A 1 172 ? -6.808 8.162 -11.883 1.00 93.31 172 THR A CA 1
ATOM 1355 C C . THR A 1 172 ? -6.833 6.797 -11.175 1.00 93.31 172 THR A C 1
ATOM 1357 O O . THR A 1 172 ? -6.133 5.879 -11.596 1.00 93.31 172 THR A O 1
ATOM 1360 N N . ILE A 1 173 ? -7.623 6.641 -10.101 1.00 94.31 173 ILE A N 1
ATOM 1361 C CA . ILE A 1 173 ? -7.822 5.337 -9.438 1.00 94.31 173 ILE A CA 1
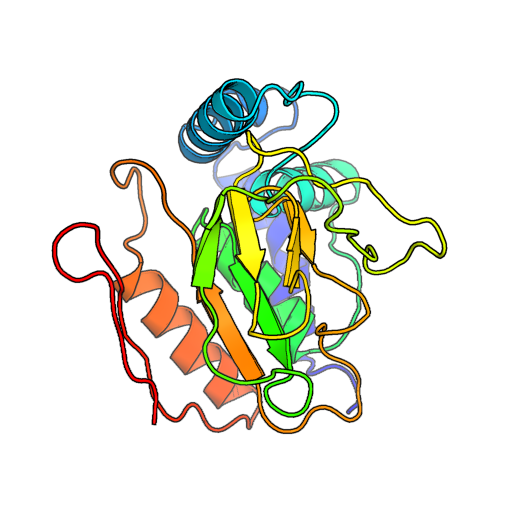ATOM 1362 C C . ILE A 1 173 ? -8.353 4.338 -10.467 1.00 94.31 173 ILE A C 1
ATOM 1364 O O . ILE A 1 173 ? -7.867 3.219 -10.542 1.00 94.31 173 ILE A O 1
ATOM 1368 N N . GLU A 1 174 ? -9.296 4.766 -11.302 1.00 94.94 174 GLU A N 1
ATOM 1369 C CA . GLU A 1 174 ? -9.909 3.962 -12.350 1.00 94.94 174 GLU A CA 1
ATOM 1370 C C . GLU A 1 174 ? -8.857 3.444 -13.334 1.00 94.94 174 GLU A C 1
ATOM 1372 O O . GLU A 1 174 ? -8.769 2.240 -13.547 1.00 94.94 174 GLU A O 1
ATOM 1377 N N . ALA A 1 175 ? -7.997 4.321 -13.866 1.00 95.88 175 ALA A N 1
ATOM 1378 C CA . ALA A 1 175 ? -6.932 3.916 -14.781 1.00 95.88 175 ALA A CA 1
ATOM 1379 C C . ALA A 1 175 ? -5.920 2.972 -14.108 1.00 95.88 175 ALA A C 1
ATOM 1381 O O . ALA A 1 175 ? -5.488 1.993 -14.712 1.00 95.88 175 ALA A O 1
ATOM 1382 N N . ALA A 1 176 ? -5.566 3.226 -12.846 1.00 96.50 176 ALA A N 1
ATOM 1383 C CA . ALA A 1 176 ? -4.667 2.356 -12.095 1.00 96.50 176 ALA A CA 1
ATOM 1384 C C . ALA A 1 176 ? -5.280 0.971 -11.824 1.00 96.50 176 ALA A C 1
ATOM 1386 O O . ALA A 1 176 ? -4.576 -0.035 -11.907 1.00 96.50 176 ALA A O 1
ATOM 1387 N N . LEU A 1 177 ? -6.586 0.908 -11.545 1.00 96.81 177 LEU A N 1
ATOM 1388 C CA . LEU A 1 177 ? -7.329 -0.342 -11.396 1.00 96.81 177 LEU A CA 1
ATOM 1389 C C . LEU A 1 177 ? -7.413 -1.116 -12.716 1.00 96.81 177 LEU A C 1
ATOM 1391 O O . LEU A 1 177 ? -7.300 -2.338 -12.682 1.00 96.81 177 LEU A O 1
ATOM 1395 N N . GLU A 1 178 ? -7.572 -0.444 -13.862 1.00 97.56 178 GLU A N 1
ATOM 1396 C CA . GLU A 1 178 ? -7.503 -1.101 -15.178 1.00 97.56 178 GLU A CA 1
ATOM 1397 C C . GLU A 1 178 ? -6.123 -1.718 -15.428 1.00 97.56 178 GLU A C 1
ATOM 1399 O O . GLU A 1 178 ? -6.022 -2.902 -15.744 1.00 97.56 178 GLU A O 1
ATOM 1404 N N . ILE A 1 179 ? -5.047 -0.960 -15.194 1.00 96.94 179 ILE A N 1
ATOM 1405 C CA . ILE A 1 179 ? -3.677 -1.467 -15.361 1.00 96.94 179 ILE A CA 1
ATOM 1406 C C . ILE A 1 179 ? -3.435 -2.666 -14.436 1.00 96.94 179 ILE A C 1
ATOM 1408 O O . ILE A 1 179 ? -2.887 -3.683 -14.862 1.00 96.94 179 ILE A O 1
ATOM 1412 N N . LEU A 1 180 ? -3.847 -2.571 -13.168 1.00 97.50 180 LEU A N 1
ATOM 1413 C CA . LEU A 1 180 ? -3.707 -3.669 -12.215 1.00 97.50 180 LEU A CA 1
ATOM 1414 C C . LEU A 1 180 ? -4.509 -4.901 -12.657 1.00 97.50 180 LEU A C 1
ATOM 1416 O O . LEU A 1 180 ? -3.996 -6.017 -12.587 1.00 97.50 180 LEU A O 1
ATOM 1420 N N . TRP A 1 181 ? -5.736 -4.705 -13.143 1.00 97.44 181 TRP A N 1
ATOM 1421 C CA . TRP A 1 181 ? -6.600 -5.767 -13.656 1.00 97.44 181 TRP A CA 1
ATOM 1422 C C . TRP A 1 181 ? -5.939 -6.528 -14.807 1.00 97.44 181 TRP A C 1
ATOM 1424 O O . TRP A 1 181 ? -5.802 -7.752 -14.743 1.00 97.44 181 TRP A O 1
ATOM 1434 N N . GLU A 1 182 ? -5.487 -5.811 -15.835 1.00 96.88 182 GLU A N 1
ATOM 1435 C CA . GLU A 1 182 ? -4.823 -6.397 -17.003 1.00 96.88 182 GLU A CA 1
ATOM 1436 C C . GLU A 1 182 ? -3.558 -7.156 -16.595 1.00 96.88 182 GLU A C 1
ATOM 1438 O O . GLU A 1 182 ? -3.366 -8.316 -16.969 1.00 96.88 182 GLU A O 1
ATOM 1443 N N . LYS A 1 183 ? -2.727 -6.547 -15.744 1.00 95.44 183 LYS A N 1
ATOM 1444 C CA . LYS A 1 183 ? -1.468 -7.148 -15.296 1.00 95.44 183 LYS A CA 1
ATOM 1445 C C . LYS A 1 183 ? -1.698 -8.399 -14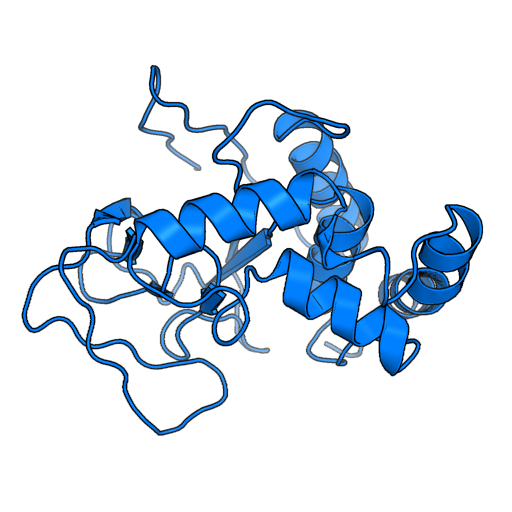.453 1.00 95.44 183 LYS A C 1
ATOM 1447 O O . LYS A 1 183 ? -1.023 -9.409 -14.657 1.00 95.44 183 LYS A O 1
ATOM 1452 N N . LEU A 1 184 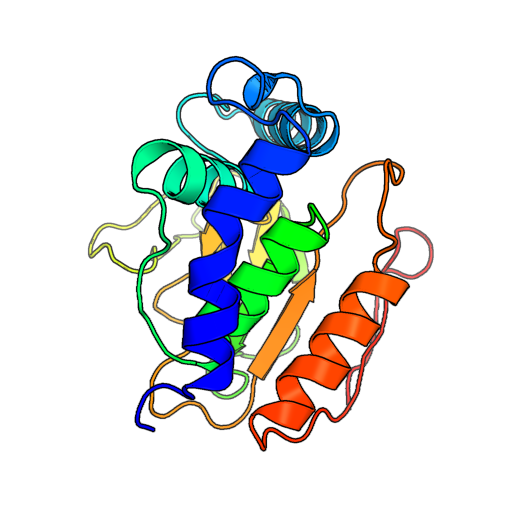? -2.681 -8.396 -13.554 1.00 94.81 184 LEU A N 1
ATOM 1453 C CA . LEU A 1 184 ? -3.054 -9.600 -12.811 1.00 94.81 184 LEU A CA 1
ATOM 1454 C C . LEU A 1 184 ? -3.519 -10.715 -13.759 1.00 94.81 184 LEU A C 1
ATOM 1456 O O . LEU A 1 184 ? -3.071 -11.856 -13.607 1.00 94.81 184 LEU A O 1
ATOM 1460 N N . ALA A 1 185 ? -4.342 -10.403 -14.764 1.00 94.50 185 ALA A N 1
ATOM 1461 C CA . ALA A 1 185 ? -4.785 -11.381 -15.758 1.00 94.50 185 ALA A CA 1
ATOM 1462 C C . ALA A 1 185 ? -3.610 -11.999 -16.540 1.00 94.50 185 ALA A C 1
ATOM 1464 O O . ALA A 1 185 ? -3.566 -13.216 -16.734 1.00 94.50 185 ALA A O 1
ATOM 1465 N N . GLU A 1 186 ? -2.602 -11.200 -16.907 1.00 90.62 186 GLU A N 1
ATOM 1466 C CA . GLU A 1 186 ? -1.396 -11.682 -17.597 1.00 90.62 186 GLU A CA 1
ATOM 1467 C C . GLU A 1 186 ? -0.639 -12.755 -16.790 1.00 90.62 186 GLU A C 1
ATOM 1469 O O . GLU A 1 186 ? -0.099 -13.695 -17.379 1.00 90.62 186 GLU A O 1
ATOM 1474 N N . THR A 1 187 ? -0.643 -12.685 -15.452 1.00 85.62 187 THR A N 1
ATOM 1475 C CA . THR A 1 187 ? -0.004 -13.688 -14.564 1.00 85.62 187 THR A CA 1
ATOM 1476 C C . THR A 1 187 ? -0.794 -14.995 -14.408 1.00 85.62 187 THR A C 1
ATOM 1478 O O . THR A 1 187 ? -0.405 -15.888 -13.647 1.00 85.62 187 THR A O 1
ATOM 1481 N N . GLY A 1 188 ? -1.921 -15.127 -15.115 1.00 88.31 188 GLY A N 1
ATOM 1482 C CA . GLY A 1 188 ? -2.850 -16.248 -14.978 1.00 88.31 188 GLY A CA 1
ATOM 1483 C C . GLY A 1 188 ? -3.734 -16.158 -13.734 1.00 88.31 188 GLY A C 1
ATOM 1484 O O . GLY A 1 188 ? -4.351 -17.155 -13.355 1.00 88.31 188 GLY A O 1
ATOM 1485 N N . SER A 1 189 ? -3.784 -14.992 -13.081 1.00 92.50 189 SER A N 1
ATOM 1486 C CA . SER A 1 189 ? -4.826 -14.694 -12.097 1.00 92.50 189 SER A CA 1
ATOM 1487 C C . SER A 1 189 ? -6.140 -14.404 -12.826 1.00 92.50 189 SER A C 1
ATOM 1489 O O . SER A 1 189 ? -6.146 -14.062 -14.006 1.00 92.50 189 SER A O 1
ATOM 1491 N N . ARG A 1 190 ? -7.270 -14.531 -12.131 1.00 95.38 190 ARG A N 1
ATOM 1492 C CA . ARG A 1 190 ? -8.593 -14.211 -12.678 1.00 95.38 190 ARG A CA 1
ATOM 1493 C C . ARG A 1 190 ? -9.186 -13.048 -11.884 1.00 95.38 190 ARG A C 1
ATOM 1495 O O . ARG A 1 190 ? -9.789 -13.307 -10.845 1.00 95.38 190 ARG A O 1
ATOM 1502 N N . PRO A 1 191 ? -9.001 -11.793 -12.323 1.00 95.44 191 PRO A N 1
ATOM 1503 C CA . PRO A 1 191 ? -9.711 -10.669 -11.728 1.00 95.44 191 PRO A CA 1
ATOM 1504 C C . PRO A 1 191 ? -11.230 -10.879 -11.843 1.00 95.44 191 PRO A C 1
ATOM 1506 O O . PRO A 1 191 ? -11.712 -11.359 -12.872 1.00 95.44 191 PRO A O 1
ATOM 1509 N N . LEU A 1 192 ? -11.972 -10.582 -10.773 1.00 95.88 192 LEU A N 1
ATOM 1510 C CA . LEU A 1 192 ? -13.406 -10.896 -10.666 1.00 95.88 192 LEU A CA 1
ATOM 1511 C C . LEU A 1 192 ? -14.281 -9.645 -10.665 1.00 95.88 192 LEU A C 1
ATOM 1513 O O . LEU A 1 192 ? -15.265 -9.585 -11.398 1.00 95.88 192 LEU A O 1
ATOM 1517 N N . ALA A 1 193 ? -13.900 -8.635 -9.887 1.00 95.56 193 ALA A N 1
ATOM 1518 C CA . ALA A 1 193 ? -14.618 -7.376 -9.781 1.00 95.56 193 ALA A CA 1
ATOM 1519 C C . ALA A 1 193 ? -13.671 -6.244 -9.354 1.00 95.56 193 ALA A C 1
ATOM 1521 O O . ALA A 1 193 ? -12.572 -6.482 -8.851 1.00 95.56 193 ALA A O 1
ATOM 1522 N N . LYS A 1 194 ? -14.099 -5.007 -9.602 1.00 95.69 194 LYS A N 1
ATOM 1523 C CA . LYS A 1 194 ? -13.435 -3.778 -9.161 1.00 95.69 194 LYS A CA 1
ATOM 1524 C C . LYS A 1 194 ? -14.484 -2.701 -8.918 1.00 95.69 194 LYS A C 1
ATOM 1526 O O . LYS A 1 194 ? -15.560 -2.734 -9.514 1.00 95.69 194 LYS A O 1
ATOM 1531 N N . GLY A 1 195 ? -14.153 -1.731 -8.082 1.00 94.94 195 GLY A N 1
ATOM 1532 C CA . GLY A 1 195 ? -15.008 -0.587 -7.811 1.00 94.94 195 GLY A CA 1
ATOM 1533 C C . GLY A 1 195 ? -14.234 0.516 -7.108 1.00 94.94 195 GLY A C 1
ATOM 1534 O O . GLY A 1 195 ? -13.055 0.352 -6.796 1.00 94.94 195 GLY A O 1
ATOM 1535 N N . VAL A 1 196 ? -14.897 1.650 -6.897 1.00 94.19 196 VAL A N 1
ATOM 1536 C CA . VAL A 1 196 ? -14.283 2.845 -6.315 1.00 94.19 196 VAL A CA 1
ATOM 1537 C C . VAL A 1 196 ? -15.183 3.368 -5.207 1.00 94.19 196 VAL A C 1
ATOM 1539 O O . VAL A 1 196 ? -16.329 3.744 -5.460 1.00 94.19 196 VAL A O 1
ATOM 1542 N N . CYS A 1 197 ? -14.639 3.425 -3.992 1.00 94.38 197 CYS A N 1
ATOM 1543 C CA . CYS A 1 197 ? -15.242 4.164 -2.891 1.00 94.38 197 CYS A CA 1
ATOM 1544 C C . CYS A 1 197 ? -14.819 5.635 -2.965 1.00 94.38 197 CYS A C 1
ATOM 1546 O O . CYS A 1 197 ? -13.656 5.958 -3.210 1.00 94.38 197 CYS A O 1
ATOM 1548 N N . THR A 1 198 ? -15.763 6.537 -2.719 1.00 93.38 198 THR A N 1
ATOM 1549 C CA . THR A 1 198 ? -15.528 7.982 -2.605 1.00 93.38 198 THR A CA 1
ATOM 1550 C C . THR A 1 198 ? -16.249 8.520 -1.373 1.00 93.38 198 THR A C 1
ATOM 1552 O O . THR A 1 198 ? -17.103 7.848 -0.803 1.00 93.38 198 THR A O 1
ATOM 1555 N N . ALA A 1 199 ? -15.982 9.766 -0.979 1.00 90.81 199 ALA A N 1
ATOM 1556 C CA . ALA A 1 199 ? -16.725 10.390 0.119 1.00 90.81 199 ALA A CA 1
ATOM 1557 C C . ALA A 1 199 ? -18.250 10.446 -0.134 1.00 90.81 199 ALA A C 1
ATOM 1559 O O . ALA A 1 199 ? -19.030 10.355 0.808 1.00 90.81 199 ALA A O 1
AT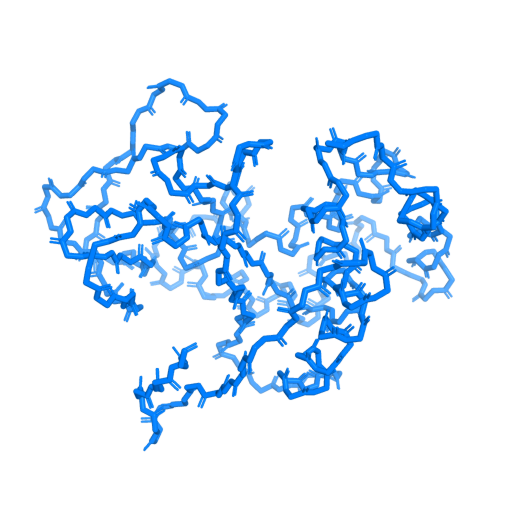OM 1560 N N . SER A 1 200 ? -18.685 10.568 -1.395 1.00 93.81 200 SER A N 1
ATOM 1561 C CA . SER A 1 200 ? -20.108 10.554 -1.770 1.00 93.81 200 SER A CA 1
ATOM 1562 C C . SER A 1 200 ? -20.676 9.148 -1.988 1.00 93.81 200 SER A C 1
ATOM 1564 O O . SER A 1 200 ? -21.894 8.978 -1.999 1.00 93.81 200 SER A O 1
ATOM 1566 N N . ARG A 1 201 ? -19.814 8.139 -2.151 1.00 94.81 201 ARG A N 1
ATOM 1567 C CA . ARG A 1 201 ? -20.172 6.725 -2.293 1.00 94.81 201 ARG A CA 1
ATOM 1568 C C . ARG A 1 201 ? -19.204 5.874 -1.456 1.00 94.81 201 ARG A C 1
ATOM 1570 O O . ARG A 1 201 ? -18.281 5.285 -2.015 1.00 94.81 201 ARG A O 1
ATOM 1577 N N . PRO A 1 202 ? -19.374 5.834 -0.123 1.00 94.56 202 PRO A N 1
ATOM 1578 C CA . PRO A 1 202 ? -18.370 5.270 0.783 1.00 94.56 202 PRO A CA 1
ATOM 1579 C C . PRO A 1 202 ? -18.352 3.738 0.821 1.00 94.56 202 PRO A C 1
ATOM 1581 O O . PRO A 1 202 ? -17.434 3.163 1.393 1.00 94.56 202 PRO A O 1
ATOM 1584 N N . ASN A 1 203 ? -19.339 3.084 0.202 1.00 94.62 203 ASN A N 1
ATOM 1585 C CA . ASN A 1 203 ? -19.486 1.633 0.201 1.00 94.62 203 ASN A CA 1
ATOM 1586 C C . ASN A 1 203 ? -19.389 1.080 -1.222 1.00 94.62 203 ASN A C 1
ATOM 1588 O O . ASN A 1 203 ? -19.961 1.645 -2.163 1.00 94.62 203 ASN A O 1
ATOM 1592 N N . GLN A 1 204 ? -18.723 -0.063 -1.351 1.00 92.94 204 GLN A N 1
ATOM 1593 C CA . GLN A 1 204 ? -18.594 -0.797 -2.599 1.00 92.94 204 GLN A CA 1
ATOM 1594 C C . GLN A 1 204 ? -18.622 -2.296 -2.318 1.00 92.94 204 GLN A C 1
ATOM 1596 O O . GLN A 1 204 ? -17.755 -2.820 -1.627 1.00 92.94 204 GLN A O 1
ATOM 1601 N N . GLU A 1 205 ? -19.584 -2.988 -2.920 1.00 90.38 205 GLU A N 1
ATOM 1602 C CA . GLU A 1 205 ? -19.589 -4.448 -2.957 1.00 90.38 205 GLU A CA 1
ATOM 1603 C C . GLU A 1 205 ? -18.689 -4.933 -4.096 1.00 90.38 205 GLU A C 1
ATOM 1605 O O . GLU A 1 205 ? -18.737 -4.413 -5.217 1.00 90.38 205 GLU A O 1
ATOM 1610 N N . ILE A 1 206 ? -17.847 -5.917 -3.801 1.00 80.75 206 ILE A N 1
ATOM 1611 C CA . ILE A 1 206 ? -16.938 -6.549 -4.755 1.00 80.75 206 ILE A CA 1
ATOM 1612 C C . ILE A 1 206 ? -17.262 -8.046 -4.679 1.00 80.75 206 ILE A C 1
ATOM 1614 O O . ILE A 1 206 ? -17.046 -8.656 -3.637 1.00 80.75 206 ILE A O 1
ATOM 1618 N N . ALA A 1 207 ? -17.899 -8.566 -5.734 1.00 58.66 207 ALA A N 1
ATOM 1619 C CA . ALA A 1 207 ? -18.542 -9.886 -5.787 1.00 58.66 207 ALA A CA 1
ATOM 1620 C C . ALA A 1 207 ? -17.594 -11.080 -5.574 1.00 58.66 207 ALA A C 1
ATOM 1622 O O . ALA A 1 207 ? -16.434 -11.014 -6.048 1.00 58.66 207 ALA A O 1
#